Protein AF-A0A954MWH5-F1 (afdb_monomer)

pLDDT: mean 83.55, std 19.59, range [34.78, 97.69]

Nearest PDB structures (foldseek):
  6on4-assembly1_B  TM=4.497E-01  e=5.324E+00  Escherichia coli K-12

Foldseek 3Di:
DDDDDDDDDDDDDDDDDDDDDDDPPPPPPPPLDWDWFKKDWADLQDDDPLCVQFLLLQLCLLLVHDSVLQSQLQVQQDADPPDHDDPVSVVSSLVSSCVSSVVVVGDSVSNCVSCVQQPDDVVVNDGRDWFDWIWIFTDGPLDTPDIGTPGQIEDRSGFTFMDTPSHPPWGKDWDFDAHSPRRRGRGTPDIDTDD

Radius of gyration: 31.31 Å; Cα contacts (8 Å, |Δi|>4): 300; chains: 1; bounding box: 52×74×86 Å

Mean predicted aligned error: 11.16 Å

Structure (mmCIF, N/CA/C/O backbone):
data_AF-A0A954MWH5-F1
#
_entry.id   AF-A0A954MWH5-F1
#
loop_
_atom_site.group_PDB
_atom_site.id
_atom_site.type_symbol
_atom_site.label_atom_id
_atom_site.label_alt_id
_atom_site.label_comp_id
_atom_site.label_asym_id
_atom_site.label_entity_id
_atom_site.label_seq_id
_atom_site.pdbx_PDB_ins_code
_atom_site.Cartn_x
_atom_site.Cartn_y
_atom_site.Cartn_z
_atom_site.occupancy
_atom_site.B_iso_or_equiv
_atom_site.auth_seq_id
_atom_site.auth_comp_id
_atom_site.auth_asym_id
_atom_site.auth_atom_id
_atom_site.pdbx_PDB_model_num
ATOM 1 N N . MET A 1 1 ? 20.022 60.128 53.811 1.00 43.06 1 MET A N 1
ATOM 2 C CA . MET A 1 1 ? 18.580 60.447 53.891 1.00 43.06 1 MET A CA 1
ATOM 3 C C . MET A 1 1 ? 17.838 59.133 53.617 1.00 43.06 1 MET A C 1
ATOM 5 O O . MET A 1 1 ? 17.859 58.721 52.474 1.00 43.06 1 MET A O 1
ATOM 9 N N . ARG A 1 2 ? 17.389 58.285 54.566 1.00 36.50 2 ARG A N 1
ATOM 10 C CA . ARG A 1 2 ? 16.753 58.509 55.890 1.00 36.50 2 ARG A CA 1
ATOM 11 C C . ARG A 1 2 ? 15.559 59.471 55.703 1.00 36.50 2 ARG A C 1
ATOM 13 O O . ARG A 1 2 ? 15.824 60.568 55.237 1.00 36.50 2 ARG A O 1
ATOM 20 N N . VAL A 1 3 ? 14.285 59.177 55.999 1.00 37.88 3 VAL A N 1
ATOM 21 C CA . VAL A 1 3 ? 13.661 58.361 57.065 1.00 37.88 3 VAL A CA 1
ATOM 22 C C . VAL A 1 3 ? 12.157 58.120 56.724 1.00 37.88 3 VAL A C 1
ATOM 24 O O . VAL A 1 3 ? 11.562 58.997 56.110 1.00 37.88 3 VAL A O 1
ATOM 27 N N . ASN A 1 4 ? 11.609 56.964 57.144 1.00 35.09 4 ASN A N 1
ATOM 28 C CA . ASN A 1 4 ? 10.268 56.613 57.696 1.00 35.09 4 ASN A CA 1
ATOM 29 C C . ASN A 1 4 ? 8.951 57.176 57.127 1.00 35.09 4 ASN A C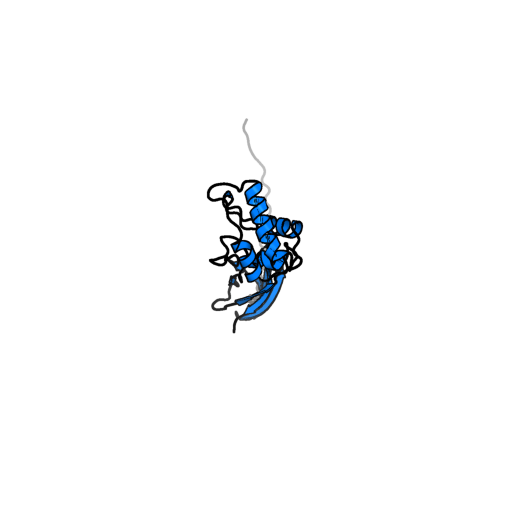 1
ATOM 31 O O . ASN A 1 4 ? 8.793 58.369 56.913 1.00 35.09 4 ASN A O 1
ATOM 35 N N . GLU A 1 5 ? 7.964 56.313 56.845 1.00 39.34 5 GLU A N 1
ATOM 36 C CA . GLU A 1 5 ? 6.942 55.753 57.774 1.00 39.34 5 GLU A CA 1
ATOM 37 C C . GLU A 1 5 ? 6.175 56.804 58.585 1.00 39.34 5 GLU A C 1
ATOM 39 O O . GLU A 1 5 ? 6.733 57.414 59.493 1.00 39.34 5 GLU A O 1
ATOM 44 N N . SER A 1 6 ? 4.864 56.923 58.344 1.00 40.28 6 SER A N 1
ATOM 45 C CA . SER A 1 6 ? 3.806 56.789 59.366 1.00 40.28 6 SER A CA 1
ATOM 46 C C . SER A 1 6 ? 2.434 57.128 58.776 1.00 40.28 6 SER A C 1
ATOM 48 O O . SER A 1 6 ? 2.236 58.201 58.223 1.00 40.28 6 SER A O 1
ATOM 50 N N . ALA A 1 7 ? 1.475 56.212 58.912 1.00 39.66 7 ALA A N 1
ATOM 51 C CA . ALA A 1 7 ? 0.210 56.477 59.604 1.00 39.66 7 ALA A CA 1
ATOM 52 C C . ALA A 1 7 ? -0.719 55.266 59.474 1.00 39.66 7 ALA A C 1
ATOM 54 O O . ALA A 1 7 ? -1.173 54.887 58.398 1.00 39.66 7 ALA A O 1
ATOM 55 N N . MET A 1 8 ? -0.985 54.679 60.635 1.00 35.81 8 MET A N 1
ATOM 56 C CA . MET A 1 8 ? -2.027 53.702 60.891 1.00 35.81 8 MET A CA 1
ATOM 57 C C . MET A 1 8 ? -3.400 54.222 60.457 1.00 35.81 8 MET A C 1
ATOM 59 O O . MET A 1 8 ? -3.731 55.372 60.735 1.00 35.81 8 MET A O 1
ATOM 63 N N . LEU A 1 9 ? -4.261 53.331 59.969 1.00 40.59 9 LEU A N 1
ATOM 64 C CA . LEU A 1 9 ? -5.699 53.461 60.190 1.00 40.59 9 LEU A CA 1
ATOM 65 C C . LEU A 1 9 ? -6.300 52.091 60.504 1.00 40.59 9 LEU A C 1
ATOM 67 O O . LEU A 1 9 ? -6.281 51.155 59.711 1.00 40.59 9 LEU A O 1
ATOM 71 N N . ARG A 1 10 ? -6.773 52.003 61.747 1.00 38.56 10 ARG A N 1
ATOM 72 C CA . ARG A 1 10 ? -7.537 50.911 62.340 1.00 38.56 10 ARG A CA 1
ATOM 73 C C . ARG A 1 10 ? -8.963 50.946 61.787 1.00 38.56 10 ARG A C 1
ATOM 75 O O . ARG A 1 10 ? -9.608 51.982 61.885 1.00 38.56 10 ARG A O 1
ATOM 82 N N . ALA A 1 11 ? -9.479 49.814 61.325 1.00 39.59 11 ALA A N 1
ATOM 83 C CA . ALA A 1 11 ? -10.914 49.522 61.280 1.00 39.59 11 ALA A CA 1
ATOM 84 C C . ALA A 1 11 ? -11.052 47.992 61.237 1.00 39.59 11 ALA A C 1
ATOM 86 O O . ALA A 1 11 ? -10.591 47.347 60.307 1.00 39.59 11 ALA A O 1
ATOM 87 N N . ALA A 1 12 ? -11.335 47.373 62.377 1.00 39.69 12 ALA A N 1
ATOM 88 C CA . ALA A 1 12 ? -12.684 47.044 62.837 1.00 39.69 12 ALA A CA 1
ATOM 89 C C . ALA A 1 12 ? -13.152 45.691 62.275 1.00 39.69 12 ALA A C 1
ATOM 91 O O . ALA A 1 12 ? -13.398 45.502 61.090 1.00 39.69 12 ALA A O 1
ATOM 92 N N . VAL A 1 13 ? -13.217 44.757 63.218 1.00 37.72 13 VAL A N 1
ATOM 93 C CA . VAL A 1 13 ? -13.714 43.387 63.149 1.00 37.72 13 VAL A CA 1
ATOM 94 C C . VAL A 1 13 ? -15.123 43.338 62.570 1.00 37.72 13 VAL A C 1
ATOM 96 O O . VAL A 1 13 ? -16.015 43.994 63.095 1.00 37.72 13 VAL A O 1
ATOM 99 N N . VAL A 1 14 ? -15.341 42.455 61.595 1.00 38.75 14 VAL A N 1
ATOM 100 C CA . VAL A 1 14 ? -16.637 41.803 61.383 1.00 38.75 14 VAL A CA 1
ATOM 101 C C . VAL A 1 14 ? -16.365 40.328 61.070 1.00 38.75 14 VAL A C 1
ATOM 103 O O . VAL A 1 14 ? -16.004 39.961 59.956 1.00 38.75 14 VAL A O 1
ATOM 106 N N . MET A 1 15 ? -16.495 39.481 62.095 1.00 38.16 15 MET A N 1
ATOM 107 C CA . MET A 1 15 ? -16.667 38.040 61.919 1.00 38.16 15 MET A CA 1
ATOM 108 C C . MET A 1 15 ? -18.056 37.803 61.326 1.00 38.16 15 MET A C 1
ATOM 110 O O . MET A 1 15 ? -19.054 38.032 62.004 1.00 38.16 15 MET A O 1
ATOM 114 N N . VAL A 1 16 ? -18.123 37.317 60.088 1.00 41.44 16 VAL A N 1
ATOM 115 C CA . VAL A 1 16 ? -19.327 36.668 59.558 1.00 41.44 16 VAL A CA 1
ATOM 116 C C . VAL A 1 16 ? -18.988 35.202 59.346 1.00 41.44 16 VAL A C 1
ATOM 118 O O . VAL A 1 16 ? -18.354 34.803 58.373 1.00 41.44 16 VAL A O 1
ATOM 121 N N . SER A 1 17 ? -19.388 34.402 60.323 1.00 43.84 17 SER A N 1
ATOM 122 C CA . SER A 1 17 ? -19.467 32.954 60.249 1.00 43.84 17 SER A CA 1
ATOM 123 C C . SER A 1 17 ? -20.652 32.568 59.362 1.00 43.84 17 SER A C 1
ATOM 125 O O . SER A 1 17 ? -21.790 32.523 59.823 1.00 43.84 17 SER A O 1
ATOM 127 N N . VAL A 1 18 ? -20.396 32.262 58.088 1.00 45.47 18 VAL A N 1
ATOM 128 C CA . VAL A 1 18 ? -21.376 31.549 57.257 1.00 45.47 18 VAL A CA 1
ATOM 129 C C . VAL A 1 18 ? -21.116 30.055 57.391 1.00 45.47 18 VAL A C 1
ATOM 131 O O . VAL A 1 18 ? -20.152 29.515 56.853 1.00 45.47 18 VAL A O 1
ATOM 134 N N . TRP A 1 19 ? -21.997 29.389 58.130 1.00 40.84 19 TRP A N 1
ATOM 135 C CA . TRP A 1 19 ? -22.146 27.942 58.090 1.00 40.84 19 TRP A CA 1
ATOM 136 C C . TRP A 1 19 ? -22.804 27.558 56.764 1.00 40.84 19 TRP A C 1
ATOM 138 O O . TRP A 1 19 ? -24.000 27.772 56.585 1.00 40.84 19 TRP A O 1
ATOM 148 N N . PHE A 1 20 ? -22.040 26.976 55.840 1.00 40.06 20 PHE A N 1
ATOM 149 C CA . PHE A 1 20 ? -22.605 26.226 54.718 1.00 40.06 20 PHE A CA 1
ATOM 150 C C . PHE A 1 20 ? -22.609 24.740 55.089 1.00 40.06 20 PHE A C 1
ATOM 152 O O . PHE A 1 20 ? -21.648 24.009 54.862 1.00 40.06 20 PHE A O 1
ATOM 159 N N . ALA A 1 21 ? -23.699 24.306 55.718 1.00 49.69 21 ALA A N 1
ATOM 160 C CA . ALA A 1 21 ? -24.084 22.903 55.740 1.00 49.69 21 ALA A CA 1
ATOM 161 C C . ALA A 1 21 ? -24.820 22.607 54.429 1.00 49.69 21 ALA A C 1
ATOM 163 O O . ALA A 1 21 ? -25.783 23.301 54.109 1.00 49.69 21 ALA A O 1
ATOM 164 N N . GLY A 1 22 ? -24.407 21.586 53.676 1.00 38.47 22 GLY A N 1
ATOM 165 C CA . GLY A 1 22 ? -25.239 21.129 52.564 1.00 38.47 22 GLY A CA 1
ATOM 166 C C . GLY A 1 22 ? -24.547 20.299 51.499 1.00 38.47 22 GLY A C 1
ATOM 167 O O . GLY A 1 22 ? -24.133 20.828 50.479 1.00 38.47 22 GLY A O 1
ATOM 168 N N . SER A 1 23 ? -24.584 18.984 51.712 1.00 47.97 23 SER A N 1
ATOM 169 C CA . SER A 1 23 ? -24.626 17.935 50.688 1.00 47.97 23 SER A CA 1
ATOM 170 C C . SER A 1 23 ? -23.369 17.678 49.847 1.00 47.97 23 SER A C 1
ATOM 172 O O . SER A 1 23 ? -23.181 18.206 48.753 1.00 47.97 23 SER A O 1
ATOM 174 N N . LEU A 1 24 ? -22.577 16.702 50.305 1.00 48.75 24 LEU A N 1
ATOM 175 C CA . LEU A 1 24 ? -21.830 15.819 49.410 1.00 48.75 24 LEU A CA 1
ATOM 176 C C . LEU A 1 24 ? -22.836 14.960 48.630 1.00 48.75 24 LEU A C 1
ATOM 178 O O . LEU A 1 24 ? -23.107 13.815 48.986 1.00 48.75 24 LEU A O 1
ATOM 182 N N . ALA A 1 25 ? -23.390 15.506 47.551 1.00 46.69 25 ALA A N 1
ATOM 183 C CA . ALA A 1 25 ? -23.943 14.679 46.492 1.00 46.69 25 ALA A CA 1
ATOM 184 C C . ALA A 1 25 ? -22.762 14.107 45.698 1.00 46.69 25 ALA A C 1
ATOM 186 O O . ALA A 1 25 ? -22.359 14.638 44.665 1.00 46.69 25 ALA A O 1
ATOM 187 N N . SER A 1 26 ? -22.175 13.027 46.217 1.00 45.28 26 SER A N 1
ATOM 188 C CA . SER A 1 26 ? -21.390 12.120 45.388 1.00 45.28 26 SER A CA 1
ATOM 189 C C . SER A 1 26 ? -22.374 11.412 44.459 1.00 45.28 26 SER A C 1
ATOM 191 O O . SER A 1 26 ? -22.868 10.327 44.761 1.00 45.28 26 SER A O 1
ATOM 193 N N . CYS A 1 27 ? -22.709 12.054 43.338 1.00 34.78 27 CYS A N 1
ATOM 194 C CA . CYS A 1 27 ? -23.185 11.325 42.174 1.00 34.78 27 CYS A CA 1
ATOM 195 C C . CYS A 1 27 ? -21.991 10.528 41.655 1.00 34.78 27 CYS A C 1
ATOM 197 O O . CYS A 1 27 ? -21.243 10.971 40.786 1.00 34.78 27 CYS A O 1
ATOM 199 N N . ALA A 1 28 ? -21.806 9.338 42.220 1.00 43.12 28 ALA A N 1
ATOM 200 C CA . ALA A 1 28 ? -21.184 8.253 41.495 1.00 43.12 28 ALA A CA 1
ATOM 201 C C . ALA A 1 28 ? -22.117 7.921 40.325 1.00 43.12 28 ALA A C 1
ATOM 203 O O . ALA A 1 28 ? -22.951 7.024 40.403 1.00 43.12 28 ALA A O 1
ATOM 204 N N . SER A 1 29 ? -22.005 8.694 39.247 1.00 37.47 29 SER A N 1
ATOM 205 C CA . SER A 1 29 ? -22.499 8.273 37.950 1.00 37.47 29 SER A CA 1
ATOM 206 C C . SER A 1 29 ? -21.607 7.117 37.518 1.00 37.47 29 SER A C 1
ATOM 208 O O . SER A 1 29 ? -20.563 7.316 36.902 1.00 37.47 29 SER A O 1
ATOM 210 N N . SER A 1 30 ? -22.005 5.889 37.846 1.00 48.66 30 SER A N 1
ATOM 211 C CA . SER A 1 30 ? -21.662 4.748 37.005 1.00 48.66 30 SER A CA 1
ATOM 212 C C . SER A 1 30 ? -22.491 4.867 35.726 1.00 48.66 30 SER A C 1
ATOM 214 O O . SER A 1 30 ? -23.417 4.095 35.485 1.00 48.66 30 SER A O 1
ATOM 216 N N . GLU A 1 31 ? -22.210 5.886 34.919 1.00 49.16 31 GLU A N 1
ATOM 217 C CA . GLU A 1 31 ? -22.603 5.826 33.525 1.00 49.16 31 GLU A CA 1
ATOM 218 C C . GLU A 1 31 ? -21.639 4.828 32.898 1.00 49.16 31 GLU A C 1
ATOM 220 O O . GLU A 1 31 ? -20.460 5.122 32.689 1.00 49.16 31 GLU A O 1
ATOM 225 N N . GLY A 1 32 ? -22.144 3.627 32.613 1.00 56.91 32 GLY A N 1
ATOM 226 C CA . GLY A 1 32 ? -21.619 2.776 31.547 1.00 56.91 32 GLY A CA 1
ATOM 227 C C . GLY A 1 32 ? -21.791 3.502 30.213 1.00 56.91 32 GLY A C 1
ATOM 228 O O . GLY A 1 32 ? -22.551 3.082 29.355 1.00 56.91 32 GLY A O 1
ATOM 229 N N . GLY A 1 33 ? -21.177 4.677 30.099 1.00 71.19 33 GLY A N 1
ATOM 230 C CA . GLY A 1 33 ? -21.312 5.580 28.982 1.00 71.19 33 GLY A CA 1
ATOM 231 C C . GLY A 1 33 ? -20.394 5.127 27.868 1.00 71.19 33 GLY A C 1
ATOM 232 O O . GLY A 1 33 ? -19.217 4.831 28.087 1.00 71.19 33 GLY A O 1
ATOM 233 N N . GLU A 1 34 ? -20.937 5.097 26.659 1.00 85.88 34 GLU A N 1
ATOM 234 C CA . GLU A 1 34 ? -20.167 4.891 25.445 1.00 85.88 34 GLU A CA 1
ATOM 235 C C . GLU A 1 34 ? -19.018 5.907 25.351 1.00 85.88 34 GLU A C 1
ATOM 237 O O . GLU A 1 34 ? -19.224 7.114 25.201 1.00 85.88 34 GLU A O 1
ATOM 242 N N . MET A 1 35 ? -17.781 5.418 25.396 1.00 90.81 35 MET A N 1
ATOM 243 C CA . MET A 1 35 ? -16.590 6.242 25.240 1.00 90.81 35 MET A CA 1
ATOM 244 C C . MET A 1 35 ? -16.058 6.139 23.813 1.00 90.81 35 MET A C 1
ATOM 246 O O . MET A 1 35 ? -15.795 5.049 23.305 1.00 90.81 35 MET A O 1
ATOM 250 N N . LYS A 1 36 ? -15.816 7.287 23.171 1.00 94.56 36 LYS A N 1
ATOM 251 C CA . LYS A 1 36 ? -15.073 7.343 21.905 1.00 94.56 36 LYS A CA 1
ATOM 252 C C . LYS A 1 36 ? -13.575 7.313 22.186 1.00 94.56 36 LYS A C 1
ATOM 254 O O . LYS A 1 36 ? -13.020 8.277 22.709 1.00 94.56 36 LYS A O 1
ATOM 259 N N . VAL A 1 37 ? -12.917 6.224 21.804 1.00 95.06 37 VAL A N 1
ATOM 260 C CA . VAL A 1 37 ? -11.479 6.019 22.005 1.00 95.06 37 VAL A CA 1
ATOM 261 C C . VAL A 1 37 ? -10.762 6.008 20.651 1.00 95.06 37 VAL A C 1
ATOM 263 O O . VAL A 1 37 ? -11.140 5.227 19.778 1.00 95.06 37 VAL A O 1
ATOM 266 N N . PRO A 1 38 ? -9.724 6.836 20.432 1.00 96.06 38 PRO A N 1
ATOM 267 C CA . PRO A 1 38 ? -8.956 6.820 19.187 1.00 96.06 38 PRO A CA 1
ATOM 268 C C . PRO A 1 38 ? -8.278 5.468 18.923 1.00 96.06 38 PRO A C 1
ATOM 270 O O . PRO A 1 38 ? -7.712 4.858 19.832 1.00 96.06 38 PRO A O 1
ATOM 273 N N . LEU A 1 39 ? -8.279 5.039 17.660 1.00 95.81 39 LEU A N 1
ATOM 274 C CA . LEU A 1 39 ? -7.503 3.888 17.201 1.00 95.81 39 LEU A CA 1
ATOM 275 C C . LEU A 1 39 ? -6.031 4.274 17.026 1.00 95.81 39 LEU A C 1
ATOM 277 O O . LEU A 1 39 ? -5.723 5.347 16.505 1.00 95.81 39 LEU A O 1
ATOM 281 N N . SER A 1 40 ? -5.124 3.372 17.392 1.00 95.56 40 SER A N 1
ATOM 282 C CA . SER A 1 40 ? -3.693 3.492 17.099 1.00 95.56 40 SER A CA 1
ATOM 283 C C . SER A 1 40 ? -3.285 2.462 16.050 1.00 95.56 40 SER A C 1
ATOM 285 O O . SER A 1 40 ? -3.522 1.271 16.231 1.00 95.56 40 SER A O 1
ATOM 287 N N . PHE A 1 41 ? -2.662 2.922 14.963 1.00 95.38 41 PHE A N 1
ATOM 288 C CA . PHE A 1 41 ? -2.176 2.082 13.865 1.00 95.38 41 PHE A CA 1
ATOM 289 C C . PHE A 1 41 ? -0.648 2.003 13.899 1.00 95.38 41 PHE A C 1
ATOM 291 O O . PHE A 1 41 ? 0.025 3.023 14.038 1.00 95.38 41 PHE A O 1
ATOM 298 N N . SER A 1 42 ? -0.095 0.802 13.744 1.00 94.69 42 SER A N 1
ATOM 299 C CA . SER A 1 42 ? 1.354 0.559 13.712 1.00 94.69 42 SER A CA 1
ATOM 300 C C . SER A 1 42 ? 1.714 -0.515 12.681 1.00 94.69 42 SER A C 1
ATOM 302 O O . SER A 1 42 ? 0.899 -1.389 12.391 1.00 94.69 42 SER A O 1
ATOM 304 N N . GLY A 1 43 ? 2.924 -0.456 12.117 1.00 94.00 43 GLY A N 1
ATOM 305 C CA . GLY A 1 43 ? 3.348 -1.374 11.049 1.00 94.00 43 GLY A CA 1
ATOM 306 C C . GLY A 1 43 ? 2.597 -1.140 9.734 1.00 94.00 43 GLY A C 1
ATOM 307 O O . GLY A 1 43 ? 2.245 0.000 9.422 1.00 94.00 43 GLY A O 1
ATOM 308 N N . GLY A 1 44 ? 2.377 -2.206 8.960 1.00 93.88 44 GLY A N 1
ATOM 309 C CA . GLY A 1 44 ? 1.600 -2.180 7.714 1.00 93.88 44 GLY A CA 1
ATOM 310 C C . GLY A 1 44 ? 2.405 -1.777 6.472 1.00 93.88 44 GLY A C 1
ATOM 311 O O . GLY A 1 44 ? 1.848 -1.439 5.426 1.00 93.88 44 GLY A O 1
ATOM 312 N N . HIS A 1 45 ? 3.732 -1.797 6.593 1.00 93.31 45 HIS A N 1
ATOM 313 C CA . HIS A 1 45 ? 4.676 -1.458 5.523 1.00 93.31 45 HIS A CA 1
ATOM 314 C C . HIS A 1 45 ? 5.624 -2.628 5.232 1.00 93.31 45 HIS A C 1
ATOM 316 O O . HIS A 1 45 ? 6.736 -2.446 4.733 1.00 93.31 45 HIS A O 1
ATOM 322 N N . GLU A 1 46 ? 5.203 -3.841 5.585 1.00 91.44 46 GLU A N 1
ATOM 323 C CA . GLU A 1 46 ? 5.983 -5.049 5.386 1.00 91.44 46 GLU A CA 1
ATOM 324 C C . GLU A 1 46 ? 5.976 -5.435 3.903 1.00 91.44 46 GLU A C 1
ATOM 326 O O . GLU A 1 46 ? 4.934 -5.591 3.266 1.00 91.44 46 GLU A O 1
ATOM 331 N N . ILE A 1 47 ? 7.174 -5.590 3.347 1.00 88.25 47 ILE A N 1
ATOM 332 C CA . ILE A 1 47 ? 7.396 -5.885 1.932 1.00 88.25 47 ILE A CA 1
ATOM 333 C C . ILE A 1 47 ? 7.613 -7.390 1.753 1.00 88.25 47 ILE A C 1
ATOM 335 O O . ILE A 1 47 ? 8.241 -8.046 2.589 1.00 88.25 47 ILE A O 1
ATOM 339 N N . GLY A 1 48 ? 7.143 -7.953 0.638 1.00 83.44 48 GLY A N 1
ATOM 340 C CA . GLY A 1 48 ? 7.388 -9.352 0.316 1.00 83.44 48 GLY A CA 1
ATOM 341 C C . GLY A 1 48 ? 8.882 -9.660 0.170 1.00 83.44 48 GLY A C 1
ATOM 342 O O . GLY A 1 48 ? 9.651 -8.880 -0.390 1.00 83.44 48 GLY A O 1
ATOM 343 N N . LYS A 1 49 ? 9.309 -10.856 0.599 1.00 85.19 49 LYS A N 1
ATOM 344 C CA . LYS A 1 49 ? 10.719 -11.303 0.513 1.00 85.19 49 LYS A CA 1
ATOM 345 C C . LYS A 1 49 ? 11.312 -11.212 -0.903 1.00 85.19 49 LYS A C 1
ATOM 347 O O . LYS A 1 49 ? 12.520 -11.082 -1.055 1.00 85.19 49 LYS A O 1
ATOM 352 N N . LYS A 1 50 ? 10.461 -11.300 -1.932 1.00 83.56 50 LYS A N 1
ATOM 353 C CA . LYS A 1 50 ? 10.827 -11.272 -3.359 1.00 83.56 50 LYS A CA 1
ATOM 354 C C . LYS A 1 50 ? 10.648 -9.899 -4.015 1.00 83.56 50 LYS A C 1
ATOM 356 O O . LYS A 1 50 ? 10.836 -9.782 -5.219 1.00 83.56 50 LYS A O 1
ATOM 361 N N . ASP A 1 51 ? 10.284 -8.877 -3.249 1.00 83.38 51 ASP A N 1
ATOM 362 C CA . ASP A 1 51 ? 9.953 -7.556 -3.789 1.00 83.38 51 ASP A CA 1
ATOM 363 C C . ASP A 1 51 ? 11.144 -6.575 -3.693 1.00 83.38 51 ASP A C 1
ATOM 365 O O . ASP A 1 51 ? 11.033 -5.411 -4.074 1.00 83.38 51 ASP A O 1
ATOM 369 N N . PHE A 1 52 ? 12.306 -7.050 -3.213 1.00 80.31 52 PHE A N 1
ATOM 370 C CA . PHE A 1 52 ? 13.601 -6.349 -3.224 1.00 80.31 52 PHE A CA 1
ATOM 371 C C . PHE A 1 52 ? 13.533 -4.894 -2.717 1.00 80.31 52 PHE A C 1
ATOM 373 O O . PHE A 1 52 ? 14.114 -3.984 -3.309 1.00 80.31 52 PHE A O 1
ATOM 380 N N . GLY A 1 53 ? 12.796 -4.672 -1.622 1.00 80.25 53 GLY A N 1
ATOM 381 C CA . GLY A 1 53 ? 12.656 -3.357 -0.986 1.00 80.25 53 GLY A CA 1
ATOM 382 C C . GLY A 1 53 ? 11.647 -2.417 -1.655 1.00 80.25 53 GLY A C 1
ATOM 383 O O . GLY A 1 53 ? 11.646 -1.225 -1.358 1.00 80.25 53 GLY A O 1
ATOM 384 N N . ARG A 1 54 ? 10.795 -2.917 -2.558 1.00 85.06 54 ARG A N 1
ATOM 385 C CA . ARG A 1 54 ? 9.742 -2.134 -3.223 1.00 85.06 54 ARG A CA 1
ATOM 386 C C . ARG A 1 54 ? 8.354 -2.574 -2.761 1.00 85.06 54 ARG A C 1
ATOM 388 O O . ARG A 1 54 ? 8.120 -3.773 -2.640 1.00 85.06 54 ARG A O 1
ATOM 395 N N . PRO A 1 55 ? 7.389 -1.657 -2.601 1.00 93.06 55 PRO A N 1
ATOM 396 C CA . PRO A 1 55 ? 6.012 -2.024 -2.296 1.00 93.06 55 PRO A CA 1
ATOM 397 C C . PRO A 1 55 ? 5.295 -2.488 -3.571 1.00 93.06 55 PRO A C 1
ATOM 399 O O . PRO A 1 55 ? 4.484 -1.766 -4.151 1.00 93.06 55 PRO A O 1
ATOM 402 N N . VAL A 1 56 ? 5.613 -3.697 -4.042 1.00 94.12 56 VAL A N 1
ATOM 403 C CA . VAL A 1 56 ? 5.087 -4.239 -5.309 1.00 94.12 56 VAL A CA 1
ATOM 404 C C . VAL A 1 56 ? 3.562 -4.240 -5.341 1.00 94.12 56 VAL A C 1
ATOM 406 O O . VAL A 1 56 ? 2.991 -3.921 -6.375 1.00 94.12 56 VAL A O 1
ATOM 409 N N . VAL A 1 57 ? 2.900 -4.529 -4.218 1.00 95.25 57 VAL A N 1
ATOM 410 C CA . VAL A 1 57 ? 1.431 -4.519 -4.135 1.00 95.25 57 VAL A CA 1
ATOM 411 C C . VAL A 1 57 ? 0.862 -3.132 -4.458 1.00 95.25 57 VAL A C 1
ATOM 413 O O . VAL A 1 57 ? -0.063 -3.023 -5.259 1.00 95.25 57 VAL A O 1
ATOM 416 N N . LEU A 1 58 ? 1.465 -2.065 -3.920 1.00 96.56 58 LEU A N 1
ATOM 417 C CA . LEU A 1 58 ? 1.047 -0.688 -4.200 1.00 96.56 58 LEU A CA 1
ATOM 418 C C . LEU A 1 58 ? 1.324 -0.304 -5.650 1.00 96.56 58 LEU A C 1
ATOM 420 O O . LEU A 1 58 ? 0.460 0.264 -6.314 1.00 96.56 58 LEU A O 1
ATOM 424 N N . ILE A 1 59 ? 2.516 -0.625 -6.151 1.00 95.88 59 ILE A N 1
ATOM 425 C CA . ILE A 1 59 ? 2.904 -0.283 -7.519 1.00 95.88 59 ILE A CA 1
ATOM 426 C C . ILE A 1 59 ? 2.003 -1.005 -8.524 1.00 95.88 59 ILE A C 1
ATOM 428 O O . ILE A 1 59 ? 1.472 -0.371 -9.431 1.00 95.88 59 ILE A O 1
ATOM 432 N N . ALA A 1 60 ? 1.792 -2.308 -8.348 1.00 96.19 60 ALA A N 1
ATOM 433 C CA . ALA A 1 60 ? 0.952 -3.111 -9.226 1.00 96.19 60 ALA A CA 1
ATOM 434 C C . ALA A 1 60 ? -0.491 -2.589 -9.246 1.00 96.19 60 ALA A C 1
ATOM 436 O O . ALA A 1 60 ? -1.041 -2.364 -10.322 1.00 96.19 60 ALA A O 1
ATOM 437 N N . ALA A 1 61 ? -1.058 -2.277 -8.077 1.00 97.06 61 ALA A N 1
ATOM 438 C CA . ALA A 1 61 ? -2.376 -1.662 -7.982 1.00 97.06 61 ALA A CA 1
ATOM 439 C C . ALA A 1 61 ? -2.457 -0.300 -8.683 1.00 97.06 61 ALA A C 1
ATOM 441 O O . ALA A 1 61 ? -3.393 -0.040 -9.437 1.00 97.06 61 ALA A O 1
ATOM 442 N N . ALA A 1 62 ? -1.446 0.552 -8.500 1.00 97.12 62 ALA A N 1
ATOM 443 C CA . ALA A 1 62 ? -1.385 1.861 -9.143 1.00 97.12 62 ALA A CA 1
ATOM 444 C C . ALA A 1 62 ? -1.249 1.779 -10.677 1.00 97.12 62 ALA A C 1
ATOM 446 O O . ALA A 1 62 ? -1.582 2.738 -11.383 1.00 97.12 62 ALA A O 1
ATOM 447 N N . LEU A 1 63 ? -0.749 0.650 -11.182 1.00 97.06 63 LEU A N 1
ATOM 448 C CA . LEU A 1 63 ? -0.642 0.315 -12.600 1.00 97.06 63 LEU A CA 1
ATOM 449 C C . LEU A 1 63 ? -1.824 -0.517 -13.116 1.00 97.06 63 LEU A C 1
ATOM 451 O O . LEU A 1 63 ? -1.847 -0.828 -14.301 1.00 97.06 63 LEU A O 1
ATOM 455 N N . GLU A 1 64 ? -2.788 -0.861 -12.257 1.00 96.44 64 GLU A N 1
ATOM 456 C CA . GLU A 1 64 ? -3.944 -1.707 -12.586 1.00 96.44 64 GLU A CA 1
ATOM 457 C C . GLU A 1 64 ? -3.545 -3.104 -13.102 1.00 96.44 64 GLU A C 1
ATOM 459 O O . GLU A 1 64 ? -4.216 -3.702 -13.944 1.00 96.44 64 GLU A O 1
ATOM 464 N N . VAL A 1 65 ? -2.447 -3.651 -12.571 1.00 96.69 65 VAL A N 1
ATOM 465 C CA . VAL A 1 65 ? -1.962 -5.006 -12.870 1.00 96.69 65 VAL A CA 1
ATOM 466 C C . VAL A 1 65 ? -1.909 -5.862 -11.611 1.00 96.69 65 VAL A C 1
ATOM 468 O O . VAL A 1 65 ? -1.840 -5.361 -10.489 1.00 96.69 65 VAL A O 1
ATOM 471 N N . LYS A 1 66 ? -1.905 -7.186 -11.786 1.00 95.75 66 LYS A N 1
ATOM 472 C CA . LYS A 1 66 ? -1.678 -8.106 -10.666 1.00 95.75 66 LYS A CA 1
ATOM 473 C C . LYS A 1 66 ? -0.227 -7.994 -10.166 1.00 95.75 66 LYS A C 1
ATOM 475 O O . LYS A 1 66 ? 0.676 -7.832 -10.993 1.00 95.75 66 LYS A O 1
ATOM 480 N N . PRO A 1 67 ? 0.036 -8.141 -8.854 1.00 94.62 67 PRO A N 1
ATOM 481 C CA . PRO A 1 67 ? 1.397 -8.152 -8.313 1.00 94.62 67 PRO A CA 1
ATOM 482 C C . PRO A 1 67 ? 2.322 -9.162 -9.003 1.00 94.62 67 PRO A C 1
ATOM 484 O O . PRO A 1 67 ? 3.498 -8.883 -9.214 1.00 94.62 67 PRO A O 1
ATOM 487 N N . GLU A 1 68 ? 1.798 -10.319 -9.404 1.00 94.12 68 GLU A N 1
ATOM 488 C CA . GLU A 1 68 ? 2.544 -11.388 -10.074 1.00 94.12 68 GLU A CA 1
ATOM 489 C C . GLU A 1 68 ? 3.044 -10.947 -11.454 1.00 94.12 68 GLU A C 1
ATOM 491 O O . GLU A 1 68 ? 4.210 -11.163 -11.769 1.00 94.12 68 GLU A O 1
ATOM 496 N N . VAL A 1 69 ? 2.204 -10.245 -12.222 1.00 95.25 69 VAL A N 1
ATOM 497 C CA . VAL A 1 69 ? 2.565 -9.675 -13.533 1.00 95.25 69 VAL A CA 1
ATOM 498 C C . VAL A 1 69 ? 3.677 -8.643 -13.375 1.00 95.25 69 VAL A C 1
ATOM 500 O O . VAL A 1 69 ? 4.635 -8.611 -14.144 1.00 95.25 69 VAL A O 1
ATOM 503 N N . PHE A 1 70 ? 3.585 -7.802 -12.344 1.00 93.56 70 PHE A N 1
ATOM 504 C CA . PHE A 1 70 ? 4.628 -6.819 -12.077 1.00 93.56 70 PHE A CA 1
ATOM 505 C C . PHE A 1 70 ? 5.954 -7.483 -11.671 1.00 93.56 70 PHE A C 1
ATOM 507 O O . PHE A 1 70 ? 7.016 -7.069 -12.133 1.00 93.56 70 PHE A O 1
ATOM 514 N N . ARG A 1 71 ? 5.916 -8.547 -10.858 1.00 92.94 71 ARG A N 1
ATOM 515 C CA . ARG A 1 71 ? 7.116 -9.332 -10.512 1.00 92.94 71 ARG A CA 1
ATOM 516 C C . ARG A 1 71 ? 7.734 -9.999 -11.736 1.00 92.94 71 ARG A C 1
ATOM 518 O O . ARG A 1 71 ? 8.954 -9.983 -11.874 1.00 92.94 71 ARG A O 1
ATOM 525 N N . GLU A 1 72 ? 6.909 -10.546 -12.624 1.00 93.38 72 GLU A N 1
ATOM 526 C CA . GLU A 1 72 ? 7.355 -11.114 -13.895 1.00 93.38 72 GLU A CA 1
ATOM 527 C C . GLU A 1 72 ? 8.058 -10.056 -14.751 1.00 93.38 72 GLU A C 1
ATOM 529 O O . GLU A 1 72 ? 9.191 -10.276 -15.179 1.00 93.38 72 GLU A O 1
ATOM 534 N N . ALA A 1 73 ? 7.462 -8.870 -14.909 1.00 92.44 73 ALA A N 1
ATOM 535 C CA . ALA A 1 73 ? 8.085 -7.764 -15.634 1.00 92.44 73 ALA A CA 1
ATOM 536 C C . ALA A 1 73 ? 9.466 -7.408 -15.056 1.00 92.44 73 ALA A C 1
ATOM 538 O O . ALA A 1 73 ? 10.435 -7.227 -15.796 1.00 92.44 73 ALA A O 1
ATOM 539 N N . PHE A 1 74 ? 9.580 -7.356 -13.725 1.00 90.31 74 PHE A N 1
ATOM 540 C CA . PHE A 1 74 ? 10.838 -7.057 -13.039 1.00 90.31 74 PHE A CA 1
ATOM 541 C C . PHE A 1 74 ? 11.877 -8.177 -13.126 1.00 90.31 74 PHE A C 1
ATOM 543 O O . PHE A 1 74 ? 13.066 -7.889 -13.016 1.00 90.31 74 PHE A O 1
ATOM 550 N N . SER A 1 75 ? 11.477 -9.427 -13.366 1.00 90.38 75 SER A N 1
ATOM 551 C CA . SER A 1 75 ? 12.424 -10.536 -13.546 1.00 90.38 75 SER A CA 1
ATOM 552 C C . SER A 1 75 ? 13.310 -10.371 -14.789 1.00 90.38 75 SER A C 1
ATOM 554 O O . SER A 1 75 ? 14.426 -10.884 -14.817 1.00 90.38 75 SER A O 1
ATOM 556 N N . GLY A 1 76 ? 12.847 -9.607 -15.788 1.00 88.06 76 GLY A N 1
ATOM 557 C CA . GLY A 1 76 ? 13.610 -9.266 -16.992 1.00 88.06 76 GLY A CA 1
ATOM 558 C C . GLY A 1 76 ? 14.535 -8.053 -16.846 1.00 88.06 76 GLY A C 1
ATOM 559 O O . GLY A 1 76 ? 15.240 -7.710 -17.794 1.00 88.06 76 GLY A O 1
ATOM 560 N N . VAL A 1 77 ? 14.525 -7.375 -15.694 1.00 90.38 77 VAL A N 1
ATOM 561 C CA . VAL A 1 77 ? 15.371 -6.207 -15.418 1.00 90.38 77 VAL A CA 1
ATOM 562 C C . VAL A 1 77 ? 16.701 -6.659 -14.826 1.00 90.38 77 VAL A C 1
ATOM 564 O O . VAL A 1 77 ? 16.735 -7.439 -13.880 1.00 90.38 77 VAL A O 1
ATOM 567 N N . THR A 1 78 ? 17.798 -6.084 -15.316 1.00 89.62 78 THR A N 1
ATOM 568 C CA . THR A 1 78 ? 19.144 -6.300 -14.774 1.00 89.62 78 THR A CA 1
ATOM 569 C C . THR A 1 78 ? 19.581 -5.066 -13.980 1.00 89.62 78 THR A C 1
ATOM 571 O O . THR A 1 78 ? 19.894 -4.031 -14.581 1.00 89.62 78 THR A O 1
ATOM 574 N N . PRO A 1 79 ? 19.602 -5.115 -12.634 1.00 84.44 79 PRO A N 1
ATOM 575 C CA . PRO A 1 79 ? 20.026 -3.984 -11.818 1.00 84.44 79 PRO A CA 1
ATOM 576 C C . PRO A 1 79 ? 21.518 -3.691 -11.986 1.00 84.44 79 PRO A C 1
ATOM 578 O O . PRO A 1 79 ? 22.347 -4.602 -11.982 1.00 84.44 79 PRO A O 1
ATOM 581 N N . ALA A 1 80 ? 21.871 -2.409 -12.037 1.00 84.94 80 ALA A N 1
ATOM 582 C CA . ALA A 1 80 ? 23.258 -1.991 -11.909 1.00 84.94 80 ALA A CA 1
ATOM 583 C C . ALA A 1 80 ? 23.707 -2.203 -10.451 1.00 84.94 80 ALA A C 1
ATOM 585 O O . ALA A 1 80 ? 23.143 -1.626 -9.522 1.00 84.94 80 ALA A O 1
ATOM 586 N N . ARG A 1 81 ? 24.676 -3.097 -10.230 1.00 81.81 81 ARG A N 1
ATOM 587 C CA . ARG A 1 81 ? 25.183 -3.420 -8.887 1.00 81.81 81 ARG A CA 1
ATOM 588 C C . ARG A 1 81 ? 26.234 -2.394 -8.467 1.00 81.81 81 ARG A C 1
ATOM 590 O O . ARG A 1 81 ? 27.176 -2.154 -9.213 1.00 81.81 81 ARG A O 1
ATOM 597 N N . GLY A 1 82 ? 26.074 -1.800 -7.282 1.00 79.81 82 GLY A N 1
ATOM 598 C CA . GLY A 1 82 ? 27.056 -0.876 -6.690 1.00 79.81 82 GLY A CA 1
ATOM 599 C C . GLY A 1 82 ? 27.190 0.488 -7.382 1.00 79.81 82 GLY A C 1
ATOM 600 O O . GLY A 1 82 ? 28.020 1.292 -6.975 1.00 79.81 82 GLY A O 1
ATOM 601 N N . ARG A 1 83 ? 26.383 0.764 -8.412 1.00 86.25 83 ARG A N 1
ATOM 602 C CA . ARG A 1 83 ? 26.321 2.050 -9.117 1.00 86.25 83 ARG A CA 1
ATOM 603 C C . ARG A 1 83 ? 24.924 2.294 -9.679 1.00 86.25 83 ARG A C 1
ATOM 605 O O . ARG A 1 83 ? 24.121 1.369 -9.782 1.00 86.25 83 ARG A O 1
ATOM 612 N N . GLY A 1 84 ? 24.653 3.522 -10.113 1.00 84.19 84 GLY A N 1
ATOM 613 C CA . GLY A 1 84 ? 23.478 3.812 -10.936 1.00 84.19 84 GLY A CA 1
ATOM 614 C C . GLY A 1 84 ? 23.565 3.155 -12.327 1.00 84.19 84 GLY A C 1
ATOM 615 O O . GLY A 1 84 ? 24.674 2.917 -12.825 1.00 84.19 84 GLY A O 1
ATOM 616 N N . PRO A 1 85 ? 22.423 2.853 -12.974 1.00 88.62 85 PRO A N 1
ATOM 617 C CA . PRO A 1 85 ? 22.411 2.346 -14.343 1.00 88.62 85 PRO A CA 1
ATOM 618 C C . PRO A 1 85 ? 22.907 3.412 -15.326 1.00 88.62 85 PRO A C 1
ATOM 620 O O . PRO A 1 85 ? 22.599 4.595 -15.189 1.00 88.62 85 PRO A O 1
ATOM 623 N N . SER A 1 86 ? 23.648 2.981 -16.345 1.00 93.31 86 SER A N 1
ATOM 624 C CA . SER A 1 86 ? 23.932 3.802 -17.523 1.00 93.31 86 SER A C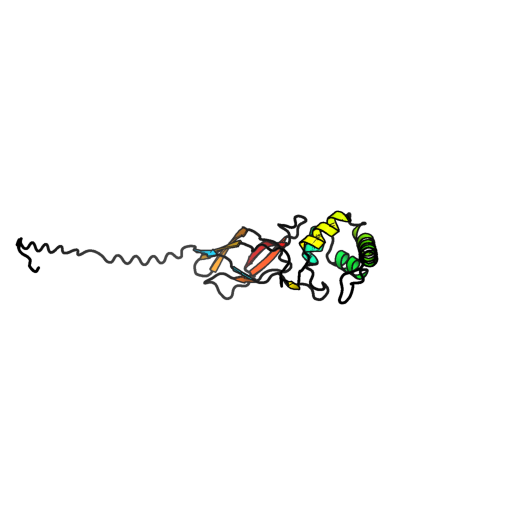A 1
ATOM 625 C C . SER A 1 86 ? 22.642 4.063 -18.306 1.00 93.31 86 SER A C 1
ATOM 627 O O . SER A 1 86 ? 21.632 3.374 -18.128 1.00 93.31 86 SER A O 1
ATOM 629 N N . ARG A 1 87 ? 22.673 5.043 -19.215 1.00 92.69 87 ARG A N 1
ATOM 630 C CA . ARG A 1 87 ? 21.520 5.361 -20.069 1.00 92.69 87 ARG A CA 1
ATOM 631 C C . ARG A 1 87 ? 21.041 4.143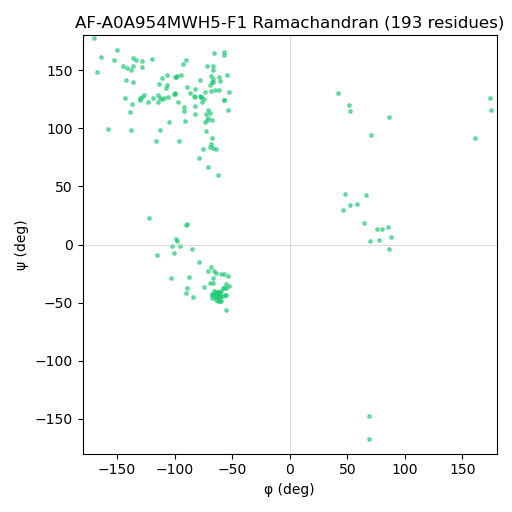 -20.866 1.00 92.69 87 ARG A C 1
ATOM 633 O O . ARG A 1 87 ? 19.841 3.891 -20.921 1.00 92.69 87 ARG A O 1
ATOM 640 N N . GLU A 1 88 ? 21.966 3.378 -21.437 1.00 93.69 88 GLU A N 1
ATOM 641 C CA . GLU A 1 88 ? 21.645 2.185 -22.226 1.00 93.69 88 GLU A CA 1
ATOM 642 C C . GLU A 1 88 ? 21.056 1.059 -21.369 1.00 93.69 88 GLU A C 1
ATOM 644 O O . GLU A 1 88 ? 20.077 0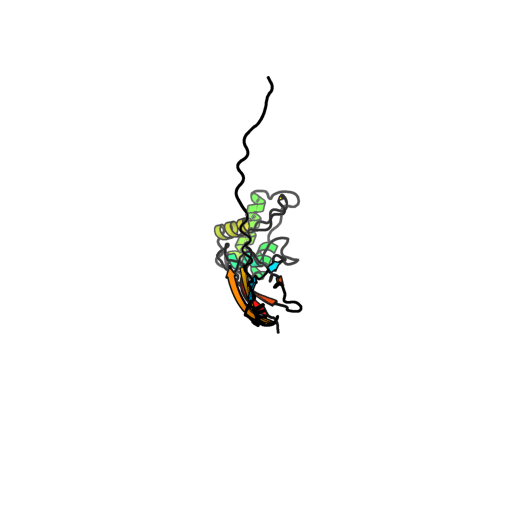.431 -21.764 1.00 93.69 88 GLU A O 1
ATOM 649 N N . GLU A 1 89 ? 21.605 0.812 -20.175 1.00 93.88 89 GLU A N 1
ATOM 650 C CA . GLU A 1 89 ? 21.054 -0.182 -19.241 1.00 93.88 89 GLU A CA 1
ATOM 651 C C . GLU A 1 89 ? 19.645 0.200 -18.790 1.00 93.88 89 GLU A C 1
ATOM 653 O O . GLU A 1 89 ? 18.753 -0.647 -18.761 1.00 93.88 89 GLU A O 1
ATOM 658 N N . ALA A 1 90 ? 19.419 1.481 -18.482 1.00 91.38 90 ALA A N 1
ATOM 659 C CA . ALA A 1 90 ? 18.100 1.982 -18.124 1.00 91.38 90 ALA A CA 1
ATOM 660 C C . ALA A 1 90 ? 17.097 1.793 -19.273 1.00 91.38 90 ALA A C 1
ATOM 662 O O . ALA A 1 90 ? 15.986 1.327 -19.032 1.00 91.38 90 ALA A O 1
ATOM 663 N N . GLN A 1 91 ? 17.495 2.077 -20.519 1.00 93.00 91 GLN A N 1
ATOM 664 C CA . GLN A 1 91 ? 16.659 1.859 -21.704 1.00 93.00 91 GLN A CA 1
ATOM 665 C C . GLN A 1 91 ? 16.347 0.375 -21.935 1.00 93.00 91 GLN A C 1
ATOM 667 O O . GLN A 1 91 ? 15.190 0.033 -22.172 1.00 93.00 91 GLN A O 1
ATOM 672 N N . LYS A 1 92 ? 17.339 -0.518 -21.812 1.00 95.19 92 LYS A N 1
ATOM 673 C CA . LYS A 1 92 ? 17.140 -1.976 -21.932 1.00 95.19 92 LYS A CA 1
ATOM 674 C C . LYS A 1 92 ? 16.183 -2.502 -20.864 1.00 95.19 92 LYS A C 1
ATOM 676 O O . LYS A 1 92 ? 15.235 -3.214 -21.183 1.00 95.19 92 LYS A O 1
ATOM 681 N N . ASN A 1 93 ? 16.384 -2.093 -19.613 1.00 93.69 93 ASN A N 1
ATOM 682 C CA . ASN A 1 93 ? 15.505 -2.453 -18.504 1.00 93.69 93 ASN A CA 1
ATOM 683 C C . ASN A 1 93 ? 14.087 -1.908 -18.705 1.00 93.69 93 ASN A C 1
ATOM 685 O O . ASN A 1 93 ? 13.112 -2.617 -18.466 1.00 93.69 93 ASN A O 1
ATOM 689 N N . LYS A 1 94 ? 13.955 -0.671 -19.198 1.00 93.31 94 LYS A N 1
ATOM 690 C CA . LYS A 1 94 ? 12.652 -0.086 -19.529 1.00 93.31 94 LYS A CA 1
ATOM 691 C C . LYS A 1 94 ? 11.953 -0.883 -20.630 1.00 93.31 94 LYS A C 1
ATOM 693 O O . LYS A 1 94 ? 10.783 -1.215 -20.476 1.00 93.31 94 LYS A O 1
ATOM 698 N N . ALA A 1 95 ? 12.662 -1.241 -21.699 1.00 95.00 95 ALA A N 1
ATOM 699 C CA . ALA A 1 95 ? 12.114 -2.056 -22.778 1.00 95.00 95 ALA A CA 1
ATOM 700 C C . ALA A 1 95 ? 11.649 -3.437 -22.281 1.00 95.00 95 ALA A C 1
ATOM 702 O O . ALA A 1 95 ? 10.565 -3.885 -22.654 1.00 95.00 95 ALA A O 1
ATOM 703 N N . ALA A 1 96 ? 12.416 -4.080 -21.392 1.00 95.31 96 ALA A N 1
ATOM 704 C CA . ALA A 1 96 ? 12.036 -5.350 -20.773 1.00 95.31 96 ALA A CA 1
ATOM 705 C C . ALA A 1 96 ? 10.746 -5.233 -19.941 1.00 95.31 96 ALA A C 1
ATOM 707 O O . ALA A 1 96 ? 9.839 -6.046 -20.105 1.00 95.31 96 ALA A O 1
ATOM 708 N N . LEU A 1 97 ? 10.622 -4.183 -19.119 1.00 94.88 97 LEU A N 1
ATOM 709 C CA . LEU A 1 97 ? 9.403 -3.909 -18.348 1.00 94.88 97 LEU A CA 1
ATOM 710 C C . LEU A 1 97 ? 8.194 -3.683 -19.261 1.00 94.88 97 LEU A C 1
ATOM 712 O O . LEU A 1 97 ? 7.136 -4.281 -19.064 1.00 94.88 97 LEU A O 1
ATOM 716 N N . MET A 1 98 ? 8.350 -2.837 -20.283 1.00 95.69 98 MET A N 1
ATOM 717 C CA . MET A 1 98 ? 7.255 -2.485 -21.187 1.00 95.69 98 MET A CA 1
ATOM 718 C C . MET A 1 98 ? 6.791 -3.668 -22.038 1.00 95.69 98 MET A C 1
ATOM 720 O O . MET A 1 98 ? 5.610 -3.738 -22.358 1.00 95.69 98 MET A O 1
ATOM 724 N N . LYS A 1 99 ? 7.665 -4.635 -22.344 1.00 96.50 99 LYS A N 1
ATOM 725 C CA . LYS A 1 99 ? 7.280 -5.865 -23.052 1.00 96.50 99 LYS A CA 1
ATOM 726 C C . LYS A 1 99 ? 6.187 -6.650 -22.315 1.00 96.50 99 LYS A C 1
ATOM 728 O O . LYS A 1 99 ? 5.305 -7.200 -22.966 1.00 96.50 99 LYS A O 1
ATOM 733 N N . VAL A 1 100 ? 6.241 -6.686 -20.983 1.00 96.44 100 VAL A N 1
ATOM 734 C CA . VAL A 1 100 ? 5.260 -7.398 -20.144 1.00 96.44 100 VAL A CA 1
ATOM 735 C C . VAL A 1 100 ? 4.083 -6.497 -19.775 1.00 96.44 100 VAL A C 1
ATOM 737 O O . VAL A 1 100 ? 2.947 -6.951 -19.749 1.00 96.44 100 VAL A O 1
ATOM 740 N N . LEU A 1 101 ? 4.326 -5.209 -19.514 1.00 96.19 101 LEU A N 1
ATOM 741 C CA . LEU A 1 101 ? 3.306 -4.304 -18.976 1.00 96.19 101 LEU A CA 1
ATOM 742 C C . LEU A 1 101 ? 2.434 -3.626 -20.049 1.00 96.19 101 LEU A C 1
ATOM 744 O O . LEU A 1 101 ? 1.273 -3.322 -19.775 1.00 96.19 101 LEU A O 1
ATOM 748 N N . ALA A 1 102 ? 2.939 -3.415 -21.270 1.00 95.69 102 ALA A N 1
ATOM 749 C CA . ALA A 1 102 ? 2.175 -2.763 -22.340 1.00 95.69 102 ALA A CA 1
ATOM 750 C C . ALA A 1 102 ? 0.870 -3.502 -22.717 1.00 95.69 102 ALA A C 1
ATOM 752 O O . ALA A 1 102 ? -0.149 -2.826 -22.881 1.00 95.69 102 ALA A O 1
ATOM 753 N N . PRO A 1 103 ? 0.821 -4.853 -22.778 1.00 96.81 103 PRO A N 1
ATOM 754 C CA . PRO A 1 103 ? -0.433 -5.594 -22.964 1.00 96.81 103 PRO A CA 1
ATOM 755 C C . PRO A 1 103 ? -1.502 -5.299 -21.901 1.00 96.81 103 PRO A C 1
ATOM 757 O O . PRO A 1 103 ? -2.695 -5.397 -22.177 1.00 96.81 103 PRO A O 1
ATOM 760 N N . HIS A 1 104 ? -1.090 -4.879 -20.703 1.00 95.62 104 HIS A N 1
ATOM 761 C CA . HIS A 1 104 ? -1.985 -4.472 -19.620 1.00 95.62 104 HIS A CA 1
ATOM 762 C C . HIS A 1 104 ? -2.333 -2.977 -19.647 1.00 95.62 104 HIS A C 1
ATOM 764 O O . HIS A 1 104 ? -2.816 -2.441 -18.655 1.00 95.62 104 HIS A O 1
ATOM 770 N N . LYS A 1 105 ? -2.112 -2.293 -20.780 1.00 95.62 105 LYS A N 1
ATOM 771 C CA . LYS A 1 105 ? -2.406 -0.861 -20.983 1.00 95.62 105 LYS A CA 1
ATOM 772 C C . LYS A 1 105 ? -1.578 0.080 -20.099 1.00 95.62 105 LYS A C 1
ATOM 774 O O . LYS A 1 105 ? -1.929 1.248 -19.936 1.00 95.62 105 LYS A O 1
ATOM 779 N N . VAL A 1 106 ? -0.463 -0.401 -19.554 1.00 96.69 106 VAL A N 1
ATOM 780 C CA . VAL A 1 106 ? 0.485 0.444 -18.826 1.00 96.69 106 VAL A CA 1
ATOM 781 C C . VAL A 1 106 ? 1.306 1.241 -19.833 1.00 96.69 106 VAL A C 1
ATOM 783 O O . VAL A 1 106 ? 1.919 0.664 -20.730 1.00 96.69 106 VAL A O 1
ATOM 786 N N . THR A 1 107 ? 1.345 2.563 -19.673 1.00 96.81 107 THR A N 1
ATOM 787 C CA . THR A 1 107 ? 2.205 3.435 -20.480 1.00 96.81 107 THR A CA 1
ATOM 788 C C . THR A 1 107 ? 3.574 3.612 -19.835 1.00 96.81 107 THR A C 1
ATOM 790 O O . THR A 1 107 ? 3.755 3.433 -18.626 1.00 96.81 107 THR A O 1
ATOM 793 N N . ASN A 1 108 ? 4.553 3.989 -20.654 1.00 95.12 108 ASN A N 1
ATOM 794 C CA . ASN A 1 108 ? 5.903 4.287 -20.199 1.00 95.12 108 ASN A CA 1
ATOM 795 C C . ASN A 1 108 ? 5.894 5.405 -19.140 1.00 95.12 108 ASN A C 1
ATOM 797 O O . ASN A 1 108 ? 6.521 5.261 -18.088 1.00 95.12 108 ASN A O 1
ATOM 801 N N . GLU A 1 109 ? 5.115 6.454 -19.390 1.00 96.12 109 GLU A N 1
ATOM 802 C CA . GLU A 1 109 ? 4.966 7.642 -18.548 1.00 96.12 109 GLU A CA 1
ATOM 803 C C . GLU A 1 109 ? 4.329 7.271 -17.210 1.00 96.12 109 GLU A C 1
ATOM 805 O O . GLU A 1 109 ? 4.834 7.649 -16.153 1.00 96.12 109 GLU A O 1
ATOM 810 N N . ARG A 1 110 ? 3.261 6.460 -17.240 1.00 96.62 110 ARG A N 1
ATOM 811 C CA . ARG A 1 110 ? 2.586 6.004 -16.023 1.00 96.62 110 ARG A CA 1
ATOM 812 C C . ARG A 1 110 ? 3.499 5.121 -15.179 1.00 96.62 110 ARG A C 1
ATOM 814 O O . ARG A 1 110 ? 3.533 5.261 -13.959 1.00 96.62 110 ARG A O 1
ATOM 821 N N . LEU A 1 111 ? 4.268 4.235 -15.807 1.00 95.69 111 LEU A N 1
ATOM 822 C CA . LEU A 1 111 ? 5.242 3.412 -15.097 1.00 95.69 111 LEU A CA 1
ATOM 823 C C . LEU A 1 111 ? 6.325 4.262 -14.419 1.00 95.69 111 LEU A C 1
ATOM 825 O O . LEU A 1 111 ? 6.694 3.965 -13.281 1.00 95.69 111 LEU A O 1
ATOM 829 N N . ASP A 1 112 ? 6.812 5.315 -15.081 1.00 94.44 112 ASP A N 1
ATOM 830 C CA . ASP A 1 112 ? 7.799 6.228 -14.491 1.00 94.44 112 ASP A CA 1
ATOM 831 C C . ASP A 1 112 ? 7.213 7.032 -13.333 1.00 94.44 112 ASP A C 1
ATOM 833 O O . ASP A 1 112 ? 7.844 7.130 -12.283 1.00 94.44 112 ASP A O 1
ATOM 837 N N . GLU A 1 113 ? 5.997 7.556 -13.485 1.00 96.00 113 GLU A N 1
ATOM 838 C CA . GLU A 1 113 ? 5.279 8.271 -12.428 1.00 96.00 113 GLU A CA 1
ATOM 839 C C . GLU A 1 113 ? 5.157 7.409 -11.160 1.00 96.00 113 GLU A C 1
ATOM 841 O O . GLU A 1 113 ? 5.641 7.791 -10.091 1.00 96.00 113 GLU A O 1
ATOM 846 N N . VAL A 1 114 ? 4.579 6.209 -11.288 1.00 95.94 114 VAL A N 1
ATOM 847 C CA . VAL A 1 114 ? 4.353 5.296 -10.158 1.00 95.94 114 VAL A CA 1
ATOM 848 C C . VAL A 1 114 ? 5.677 4.834 -9.545 1.00 95.94 114 VAL A C 1
ATOM 850 O O . VAL A 1 114 ? 5.835 4.834 -8.322 1.00 95.94 114 VAL A O 1
ATOM 853 N N . SER A 1 115 ? 6.656 4.465 -10.377 1.00 91.75 115 SER A N 1
ATOM 854 C CA . SER A 1 115 ? 7.959 3.981 -9.899 1.00 91.75 115 SER A CA 1
ATOM 855 C C . SER A 1 115 ? 8.759 5.066 -9.184 1.00 91.75 115 SER A C 1
ATOM 857 O O . SER A 1 115 ? 9.506 4.759 -8.255 1.00 91.75 115 SER A O 1
ATOM 859 N N . ASN A 1 116 ? 8.626 6.325 -9.608 1.00 91.31 116 ASN A N 1
ATOM 860 C CA . ASN A 1 116 ? 9.260 7.455 -8.939 1.00 91.31 116 ASN A CA 1
ATOM 861 C C . ASN A 1 116 ? 8.553 7.810 -7.629 1.00 91.31 116 ASN A C 1
ATOM 863 O O . ASN A 1 116 ? 9.242 8.127 -6.661 1.00 91.31 116 ASN A O 1
ATOM 867 N N . TYR A 1 117 ? 7.221 7.703 -7.575 1.00 93.75 117 TYR A N 1
ATOM 868 C CA . TYR A 1 117 ? 6.446 7.939 -6.355 1.00 93.75 117 TYR A CA 1
ATOM 869 C C . TYR A 1 117 ? 6.806 6.949 -5.239 1.00 93.75 117 TYR A C 1
ATOM 871 O O . TYR A 1 117 ? 7.117 7.361 -4.126 1.00 93.75 117 TYR A O 1
ATOM 879 N N . TYR A 1 118 ? 6.848 5.649 -5.544 1.00 92.06 118 TYR A N 1
ATOM 880 C CA . TYR A 1 118 ? 7.196 4.599 -4.574 1.00 92.06 118 TYR A CA 1
ATOM 881 C C . TYR A 1 118 ? 8.699 4.295 -4.496 1.00 92.06 118 TYR A C 1
ATOM 883 O O . TYR A 1 118 ? 9.107 3.233 -4.016 1.00 92.06 118 TYR A O 1
ATOM 891 N N . ARG A 1 119 ? 9.555 5.195 -4.992 1.00 86.50 119 ARG A N 1
ATOM 892 C CA . ARG A 1 119 ? 11.004 4.998 -4.944 1.00 86.50 119 ARG A CA 1
ATOM 893 C C . ARG A 1 119 ? 11.482 5.060 -3.493 1.00 86.50 119 ARG A C 1
ATOM 895 O O . ARG A 1 119 ? 11.593 6.145 -2.931 1.00 86.50 119 ARG A O 1
ATOM 902 N N . PHE A 1 120 ? 11.850 3.910 -2.932 1.00 74.69 120 PHE A N 1
ATOM 903 C CA . PHE A 1 120 ? 12.569 3.851 -1.661 1.00 74.69 120 PHE A CA 1
ATOM 904 C C . PHE A 1 120 ? 13.920 4.567 -1.789 1.00 74.69 120 PHE A C 1
ATOM 906 O O . PHE A 1 120 ? 14.650 4.349 -2.764 1.00 74.69 120 PHE A O 1
ATOM 913 N N . ARG A 1 121 ? 14.247 5.430 -0.821 1.00 73.31 121 ARG A N 1
ATOM 914 C CA . ARG A 1 121 ? 15.524 6.155 -0.757 1.00 73.31 121 ARG A CA 1
ATOM 915 C C . ARG A 1 121 ? 16.285 5.709 0.496 1.00 73.31 121 ARG A C 1
ATOM 917 O O . ARG A 1 121 ? 16.140 6.339 1.544 1.00 73.31 121 ARG A O 1
ATOM 924 N N . PRO A 1 122 ? 17.112 4.647 0.392 1.00 64.62 122 PRO A N 1
ATOM 925 C CA . PRO A 1 122 ? 17.820 4.076 1.538 1.00 64.62 122 PRO A CA 1
ATOM 926 C C . PRO A 1 122 ? 18.697 5.095 2.269 1.00 64.62 122 PRO A C 1
ATOM 928 O O . PRO A 1 122 ? 18.750 5.089 3.492 1.00 64.62 122 PRO A O 1
ATOM 931 N N . GLU A 1 123 ? 19.332 6.005 1.524 1.00 65.12 123 GLU A N 1
ATOM 932 C CA . GLU A 1 123 ? 20.227 7.047 2.051 1.00 65.12 123 GLU A CA 1
ATOM 933 C C . GLU A 1 123 ? 19.541 7.988 3.048 1.00 65.12 123 GLU A C 1
ATOM 935 O O . GLU A 1 123 ? 20.197 8.567 3.907 1.00 65.12 123 GLU A O 1
ATOM 940 N N . LYS A 1 124 ? 18.217 8.130 2.947 1.00 65.69 124 LYS A N 1
ATOM 941 C CA . LYS A 1 124 ? 17.412 8.949 3.856 1.00 65.69 124 LYS A CA 1
ATOM 942 C C . LYS A 1 124 ? 16.658 8.121 4.896 1.00 65.69 124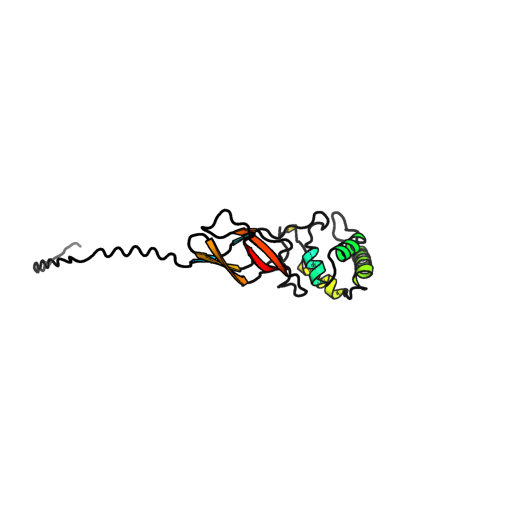 LYS A C 1
ATOM 944 O O . LYS A 1 124 ? 15.924 8.695 5.691 1.00 65.69 124 LYS A O 1
ATOM 949 N N . MET A 1 125 ? 16.784 6.788 4.843 1.00 64.56 125 MET A N 1
ATOM 950 C CA . MET A 1 125 ? 15.895 5.837 5.529 1.00 64.56 125 MET A CA 1
ATOM 951 C C . MET A 1 125 ? 14.410 6.185 5.330 1.00 64.56 125 MET A C 1
ATOM 953 O O . MET A 1 125 ? 13.568 5.930 6.187 1.00 64.56 125 MET A O 1
ATOM 957 N N . GLU A 1 126 ? 14.093 6.801 4.190 1.00 74.50 126 GLU A N 1
ATOM 958 C CA . GLU A 1 126 ? 12.777 7.350 3.910 1.00 74.50 126 GLU A CA 1
ATOM 959 C C . GLU A 1 126 ? 11.964 6.266 3.203 1.00 74.50 126 GLU A C 1
ATOM 961 O O . GLU A 1 126 ? 12.309 5.817 2.101 1.00 74.50 126 GLU A O 1
ATOM 966 N N . LEU A 1 127 ? 10.902 5.810 3.873 1.00 83.69 127 LEU A N 1
ATOM 967 C CA . LEU A 1 127 ? 9.852 5.008 3.251 1.00 83.69 127 LEU A CA 1
ATOM 968 C C . LEU A 1 127 ? 9.245 5.787 2.072 1.00 83.69 127 LEU A C 1
ATOM 970 O O . LEU A 1 127 ? 9.407 7.001 1.950 1.00 83.69 127 LEU A O 1
ATOM 974 N N . TRP A 1 128 ? 8.531 5.096 1.183 1.00 90.81 128 TRP A N 1
ATOM 975 C CA . TRP A 1 128 ? 7.694 5.799 0.204 1.00 90.81 128 TRP A CA 1
ATOM 976 C C . TRP A 1 128 ? 6.681 6.716 0.915 1.00 90.81 128 TRP A C 1
ATOM 978 O O . TRP A 1 128 ? 6.468 6.565 2.117 1.00 90.81 128 TRP A O 1
ATOM 988 N N . PRO A 1 129 ? 6.031 7.660 0.212 1.00 91.81 129 PRO A N 1
ATOM 989 C CA . PRO A 1 129 ? 5.034 8.516 0.841 1.00 91.81 129 PRO A CA 1
ATOM 990 C C . PRO A 1 129 ? 3.913 7.694 1.494 1.00 91.81 129 PRO A C 1
ATOM 992 O O . PRO A 1 129 ? 3.261 6.886 0.830 1.00 91.81 129 PRO A O 1
ATOM 995 N N . THR A 1 130 ? 3.686 7.918 2.788 1.00 93.44 130 THR A N 1
ATOM 996 C CA . THR A 1 130 ? 2.612 7.287 3.565 1.00 93.44 130 THR A CA 1
ATOM 997 C C . THR A 1 130 ? 1.805 8.343 4.304 1.00 93.44 130 THR A C 1
ATOM 999 O O . THR A 1 130 ? 2.290 9.432 4.617 1.00 93.44 130 THR A O 1
ATOM 1002 N N . THR A 1 131 ? 0.539 8.038 4.568 1.00 95.31 131 THR A N 1
ATOM 1003 C CA . THR A 1 131 ? -0.330 8.850 5.423 1.00 95.31 131 THR A CA 1
ATOM 1004 C C . THR A 1 131 ? -0.991 7.930 6.441 1.00 95.31 131 THR A C 1
ATOM 1006 O O . THR A 1 131 ? -1.653 6.975 6.036 1.00 95.31 131 THR A O 1
ATOM 1009 N N . PRO A 1 132 ? -0.862 8.189 7.753 1.00 95.38 132 PRO A N 1
ATOM 1010 C CA . PRO A 1 132 ? -1.442 7.310 8.756 1.00 95.38 132 PRO A CA 1
ATOM 1011 C C . PRO A 1 132 ? -2.975 7.331 8.710 1.00 95.38 132 PRO A C 1
ATOM 1013 O O . PRO A 1 132 ? -3.594 8.393 8.568 1.00 95.38 132 PRO A O 1
ATOM 1016 N N . ALA A 1 133 ? -3.580 6.155 8.877 1.00 97.19 133 ALA A N 1
ATOM 1017 C CA . ALA A 1 133 ? -5.016 6.008 9.072 1.00 97.19 133 ALA A CA 1
ATOM 1018 C C . ALA A 1 133 ? -5.455 6.607 10.420 1.00 97.19 133 ALA A C 1
ATOM 1020 O O . ALA A 1 133 ? -4.697 6.638 11.392 1.00 97.19 133 ALA A O 1
ATOM 1021 N N . LYS A 1 134 ? -6.695 7.098 10.481 1.00 96.94 134 LYS A N 1
ATOM 1022 C CA . LYS A 1 134 ? -7.307 7.676 11.683 1.00 96.94 134 LYS A CA 1
ATOM 1023 C C . LYS A 1 134 ? -8.730 7.165 11.840 1.00 96.94 134 LYS A C 1
ATOM 1025 O O . LYS A 1 134 ? -9.483 7.091 10.874 1.00 96.94 134 LYS A O 1
ATOM 1030 N N . GLY A 1 135 ? -9.110 6.864 13.071 1.00 96.38 135 GLY A N 1
ATOM 1031 C CA . GLY A 1 135 ? -10.449 6.416 13.421 1.00 96.38 135 GLY A CA 1
ATOM 1032 C C . GLY A 1 135 ? -10.630 6.381 14.930 1.00 96.38 135 GLY A C 1
ATOM 1033 O O . GLY A 1 135 ? -9.693 6.660 15.683 1.00 96.38 135 GLY A O 1
ATOM 1034 N N . TYR A 1 136 ? -11.831 6.036 15.369 1.00 95.19 136 TYR A N 1
ATOM 1035 C CA . TYR A 1 136 ? -12.154 5.815 16.771 1.00 95.19 136 TYR A CA 1
ATOM 1036 C C . TYR A 1 136 ? -13.050 4.586 16.926 1.00 95.19 136 TYR A C 1
ATOM 1038 O O . TYR A 1 136 ? -13.831 4.253 16.035 1.00 95.19 136 TYR A O 1
ATOM 1046 N N . ALA A 1 137 ? -12.931 3.920 18.065 1.00 95.56 137 ALA A N 1
ATOM 1047 C CA . ALA A 1 137 ? -13.849 2.891 18.517 1.00 95.56 137 ALA A CA 1
ATOM 1048 C C . ALA A 1 137 ? -14.822 3.488 19.537 1.00 95.56 137 ALA A C 1
ATOM 1050 O O . ALA A 1 137 ? -14.441 4.349 20.331 1.00 95.56 137 ALA A O 1
ATOM 1051 N N . VAL A 1 138 ? -16.067 3.027 19.519 1.00 94.31 138 VAL A N 1
ATOM 1052 C CA . VAL A 1 138 ? -17.021 3.248 20.606 1.00 94.31 138 VAL A CA 1
ATOM 1053 C C . VAL A 1 138 ? -16.905 2.064 21.556 1.00 94.31 138 VAL A C 1
ATOM 1055 O O . VAL A 1 138 ? -17.111 0.921 21.143 1.00 94.31 138 VAL A O 1
ATOM 1058 N N . VAL A 1 139 ? -16.523 2.340 22.800 1.00 92.75 139 VAL A N 1
ATOM 1059 C CA . VAL A 1 139 ? -16.280 1.340 23.841 1.00 92.75 139 VAL A CA 1
ATOM 1060 C C . VAL A 1 139 ? -17.315 1.503 24.947 1.00 92.75 139 VAL A C 1
ATOM 1062 O O . VAL A 1 139 ? -17.486 2.599 25.471 1.00 92.75 139 VAL A O 1
ATOM 1065 N N . GLU A 1 140 ? -17.974 0.411 25.310 1.00 90.50 140 GLU A N 1
ATOM 1066 C CA . GLU A 1 140 ? -18.976 0.337 26.376 1.00 90.50 140 GLU A CA 1
ATOM 1067 C C . GLU A 1 140 ? -18.595 -0.842 27.279 1.00 90.50 140 GLU A C 1
ATOM 1069 O O . GLU A 1 140 ? -18.326 -1.938 26.787 1.00 90.50 140 GLU A O 1
ATOM 1074 N N . GLU A 1 141 ? -18.456 -0.603 28.586 1.00 85.38 141 GLU A N 1
ATOM 1075 C CA . GLU A 1 141 ? -18.057 -1.631 29.568 1.00 85.38 141 GLU A CA 1
ATOM 1076 C C . GLU A 1 141 ? -16.762 -2.397 29.205 1.00 85.38 141 GLU A C 1
ATOM 1078 O O . GLU A 1 141 ? -16.611 -3.590 29.468 1.00 85.38 141 GLU A O 1
ATOM 1083 N N . GLY A 1 142 ? -15.808 -1.721 28.556 1.00 83.00 142 GLY A N 1
ATOM 1084 C CA . GLY A 1 142 ? -14.543 -2.327 28.119 1.00 83.00 142 GLY A CA 1
ATOM 1085 C C . GLY A 1 142 ? -14.643 -3.196 26.858 1.00 83.00 142 GLY A C 1
ATOM 1086 O O . GLY A 1 142 ? -13.639 -3.773 26.440 1.00 83.00 142 GLY A O 1
ATOM 1087 N N . LYS A 1 143 ? -15.817 -3.266 26.218 1.00 88.00 143 LYS A N 1
ATOM 1088 C CA . LYS A 1 143 ? -16.042 -3.961 24.944 1.00 88.00 143 LYS A CA 1
ATOM 1089 C C . LYS A 1 143 ? -16.209 -2.968 23.801 1.00 88.00 143 LYS A C 1
ATOM 1091 O O . LYS A 1 143 ? -16.763 -1.886 23.969 1.00 88.00 143 LYS A O 1
ATOM 1096 N N . ILE A 1 144 ? -15.737 -3.344 22.617 1.00 91.94 144 ILE A N 1
ATOM 1097 C CA . ILE A 1 144 ? -15.884 -2.526 21.409 1.00 91.94 144 ILE A CA 1
ATOM 1098 C C . ILE A 1 144 ? -17.269 -2.772 20.817 1.00 91.94 144 ILE A C 1
ATOM 1100 O O . ILE A 1 144 ? -17.580 -3.891 20.420 1.00 91.94 144 ILE A O 1
ATOM 1104 N N . LYS A 1 145 ? -18.079 -1.717 20.731 1.00 91.94 145 LYS A N 1
ATOM 1105 C CA . LYS A 1 145 ? -19.422 -1.747 20.141 1.00 91.94 145 LYS A CA 1
ATOM 1106 C C . LYS A 1 145 ? -19.397 -1.430 18.651 1.00 91.94 145 LYS A C 1
ATOM 1108 O O . LYS A 1 145 ? -20.096 -2.056 17.862 1.00 91.94 145 LYS A O 1
ATOM 1113 N N . SER A 1 146 ? -18.596 -0.441 18.259 1.00 92.00 146 SER A N 1
ATOM 1114 C CA . SER A 1 146 ? -18.441 -0.050 16.858 1.00 92.00 146 SER A CA 1
ATOM 1115 C C . SER A 1 146 ? -17.080 0.581 16.593 1.00 92.00 146 SER A C 1
ATOM 1117 O O . SER A 1 146 ? -16.403 1.063 17.503 1.00 92.00 146 SER A O 1
ATOM 1119 N N . ILE A 1 147 ? -16.673 0.574 15.325 1.00 94.88 147 ILE A N 1
ATOM 1120 C CA . ILE A 1 147 ? -15.433 1.183 14.850 1.00 94.88 147 ILE A CA 1
ATOM 1121 C C . ILE A 1 147 ? -15.789 2.128 13.709 1.00 94.88 147 ILE A C 1
ATOM 1123 O O . ILE A 1 147 ? -16.481 1.746 12.771 1.00 94.88 147 ILE A O 1
ATOM 1127 N N . THR A 1 148 ? -15.314 3.369 13.788 1.00 95.19 148 THR A N 1
ATOM 1128 C CA . THR A 1 148 ? -15.518 4.390 12.758 1.00 95.19 148 THR A CA 1
ATOM 1129 C C . THR A 1 148 ? -14.176 4.917 12.270 1.00 95.19 148 THR A C 1
ATOM 1131 O O . THR A 1 148 ? -13.382 5.457 13.043 1.00 95.19 148 THR A O 1
ATOM 1134 N N . MET A 1 149 ? -13.936 4.806 10.966 1.00 95.62 149 MET A N 1
ATOM 1135 C CA . MET A 1 149 ? -12.773 5.394 10.306 1.00 95.62 149 MET A CA 1
ATOM 1136 C C . MET A 1 149 ? -13.062 6.843 9.909 1.00 95.62 149 MET A C 1
ATOM 1138 O O . MET A 1 149 ? -14.085 7.130 9.296 1.00 95.62 149 MET A O 1
ATOM 1142 N N . THR A 1 150 ? -12.157 7.762 10.246 1.00 95.50 150 THR A N 1
ATOM 1143 C CA . THR A 1 150 ? -12.244 9.183 9.864 1.00 95.50 150 THR A CA 1
ATOM 1144 C C . THR A 1 150 ? -11.310 9.529 8.710 1.00 95.50 150 THR A C 1
ATOM 1146 O O . THR A 1 150 ? -11.607 10.420 7.921 1.00 95.50 150 THR A O 1
ATOM 1149 N N . SER A 1 151 ? -10.188 8.817 8.588 1.00 96.06 151 SER A N 1
ATOM 1150 C CA . SER A 1 151 ? -9.297 8.871 7.433 1.00 96.06 151 SER A CA 1
ATOM 1151 C C . SER A 1 151 ? -8.735 7.475 7.161 1.00 96.06 151 SER A C 1
ATOM 1153 O O . SER A 1 151 ? -8.140 6.890 8.069 1.00 96.06 151 SER A O 1
ATOM 1155 N N . PRO A 1 152 ? -8.861 6.938 5.938 1.00 95.81 152 PRO A N 1
ATOM 1156 C CA . PRO A 1 152 ? -8.322 5.620 5.602 1.00 95.81 152 PRO A CA 1
ATOM 1157 C C . PRO A 1 152 ? -6.784 5.593 5.591 1.00 95.81 152 PRO A C 1
ATOM 1159 O O . PRO A 1 152 ? -6.189 4.524 5.692 1.00 95.81 152 PRO A O 1
ATOM 1162 N N . GLY A 1 153 ? -6.124 6.752 5.486 1.00 96.69 153 GLY A N 1
ATOM 1163 C CA . GLY A 1 153 ? -4.678 6.817 5.264 1.00 96.69 153 GLY A CA 1
ATOM 1164 C C . GLY A 1 153 ? -4.274 6.320 3.870 1.00 96.69 153 GLY A C 1
ATOM 1165 O O . GLY A 1 153 ? -5.118 6.168 2.985 1.00 96.69 153 GLY A O 1
ATOM 1166 N N . SER A 1 154 ? -2.976 6.103 3.666 1.00 97.00 154 SER A N 1
ATOM 1167 C CA . SER A 1 154 ? -2.413 5.567 2.423 1.00 97.00 154 SER A CA 1
ATOM 1168 C C . SER A 1 154 ? -0.986 5.056 2.601 1.00 97.00 154 SER A C 1
ATOM 1170 O O . SER A 1 154 ? -0.277 5.434 3.537 1.00 97.00 154 SER A O 1
ATOM 1172 N N . GLY A 1 155 ? -0.550 4.222 1.656 1.00 95.44 155 GLY A N 1
ATOM 1173 C CA . GLY A 1 155 ? 0.805 3.685 1.607 1.00 95.44 155 GLY A CA 1
ATOM 1174 C C . GLY A 1 155 ? 1.011 2.388 2.390 1.00 95.44 155 GLY A C 1
ATOM 1175 O O . GLY A 1 155 ? 2.150 1.923 2.450 1.00 95.44 155 GLY A O 1
ATOM 1176 N N . TYR A 1 156 ? -0.047 1.776 2.931 1.00 96.12 156 TYR A N 1
ATOM 1177 C CA . TYR A 1 156 ? 0.034 0.464 3.572 1.00 96.12 156 TYR A CA 1
ATOM 1178 C C . TYR A 1 156 ? 0.136 -0.644 2.513 1.00 96.12 156 TYR A C 1
ATOM 1180 O O . TYR A 1 156 ? -0.732 -0.767 1.649 1.00 96.12 156 TYR A O 1
ATOM 1188 N N . CYS A 1 157 ? 1.190 -1.461 2.564 1.00 94.56 157 CYS A N 1
ATOM 1189 C CA . CYS A 1 157 ? 1.359 -2.625 1.678 1.00 94.56 157 CYS A CA 1
ATOM 1190 C C . CYS A 1 157 ? 0.999 -3.958 2.350 1.00 94.56 157 CYS A C 1
ATOM 1192 O O . CYS A 1 157 ? 0.923 -4.987 1.679 1.00 94.56 157 CYS A O 1
ATOM 1194 N N . SER A 1 158 ? 0.738 -3.919 3.652 1.00 94.88 158 SER A N 1
ATOM 1195 C CA . SER A 1 158 ? 0.282 -5.024 4.491 1.00 94.88 158 SER A CA 1
ATOM 1196 C C . SER A 1 158 ? -0.686 -4.483 5.552 1.00 94.88 158 SER A C 1
ATOM 1198 O O . SER A 1 158 ? -0.617 -3.298 5.894 1.00 94.88 158 SER A O 1
ATOM 1200 N N . PRO A 1 159 ? -1.615 -5.303 6.074 1.00 95.44 159 PRO A N 1
ATOM 1201 C CA . PRO A 1 159 ? -2.540 -4.859 7.113 1.00 95.44 159 PRO A CA 1
ATOM 1202 C C . PRO A 1 159 ? -1.794 -4.324 8.354 1.00 95.44 159 PRO A C 1
ATOM 1204 O O . PRO A 1 159 ? -0.969 -5.049 8.916 1.00 95.44 159 PRO A O 1
ATOM 1207 N N . PRO A 1 160 ? -2.050 -3.079 8.802 1.00 96.69 160 PRO A N 1
ATOM 1208 C CA . PRO A 1 160 ? -1.436 -2.543 10.012 1.00 96.69 160 PRO A CA 1
ATOM 1209 C C . PRO A 1 160 ? -2.018 -3.197 11.270 1.00 96.69 160 PRO A C 1
ATOM 1211 O O . PRO A 1 160 ? -3.182 -3.597 11.311 1.00 96.69 160 PRO A O 1
ATOM 1214 N N . LYS A 1 161 ? -1.230 -3.222 12.346 1.00 95.69 161 LYS A N 1
ATOM 1215 C CA . LYS A 1 161 ? -1.704 -3.606 13.676 1.00 95.69 161 LYS A CA 1
ATOM 1216 C C . LYS A 1 161 ? -2.481 -2.451 14.304 1.00 95.69 161 LYS A C 1
ATOM 1218 O O . LYS A 1 161 ? -1.955 -1.338 14.406 1.00 95.69 161 LYS A O 1
ATOM 1223 N N . VAL A 1 162 ? -3.696 -2.742 14.764 1.00 96.12 162 VAL A N 1
ATOM 1224 C CA . VAL A 1 162 ? -4.598 -1.779 15.412 1.00 96.12 162 VAL A CA 1
ATOM 1225 C C . VAL A 1 162 ? -4.669 -2.048 16.909 1.00 96.12 162 VAL A C 1
ATOM 1227 O O . VAL A 1 162 ? -4.750 -3.199 17.334 1.00 96.12 162 VAL A O 1
ATOM 1230 N N . THR A 1 163 ? -4.636 -0.989 17.714 1.00 94.69 163 THR A N 1
ATOM 1231 C CA . THR A 1 163 ? -4.850 -1.059 19.163 1.00 94.69 163 THR A CA 1
ATOM 1232 C C . THR A 1 163 ? -5.771 0.060 19.643 1.00 94.69 163 THR A C 1
ATOM 1234 O O . THR A 1 163 ? -5.866 1.126 19.029 1.00 94.69 163 THR A O 1
ATOM 1237 N N . VAL A 1 164 ? -6.455 -0.190 20.761 1.00 94.06 164 VAL A N 1
ATOM 1238 C CA . VAL A 1 164 ? -7.361 0.759 21.419 1.00 94.06 164 VAL A CA 1
ATOM 1239 C C . VAL A 1 164 ? -6.970 0.845 22.885 1.00 94.06 164 VAL A C 1
ATOM 1241 O O . VAL A 1 164 ? -6.849 -0.170 23.566 1.00 94.06 164 VAL A O 1
ATOM 1244 N N . LYS A 1 165 ? -6.730 2.056 23.389 1.00 89.94 165 LYS A N 1
ATOM 1245 C CA . LYS A 1 165 ? -6.328 2.238 24.788 1.00 89.94 165 LYS A CA 1
ATOM 1246 C C . LYS A 1 165 ? -7.469 1.812 25.720 1.00 89.94 165 LYS A C 1
ATOM 1248 O O . LYS A 1 165 ? -8.602 2.232 25.527 1.0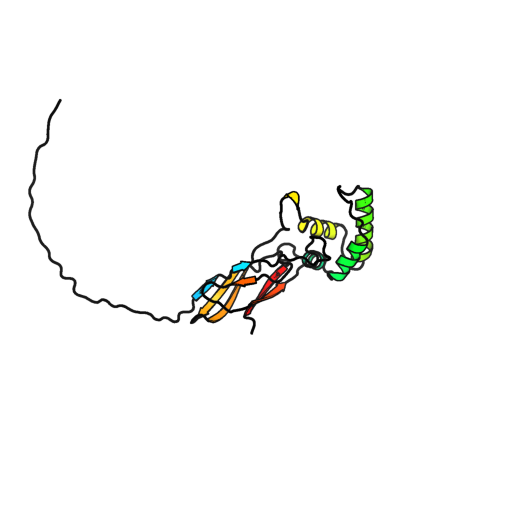0 89.94 165 LYS A O 1
ATOM 1253 N N . GLY A 1 166 ? -7.159 1.021 26.746 1.00 85.19 166 GLY A N 1
ATOM 1254 C CA . GLY A 1 166 ? -8.147 0.547 27.725 1.00 85.19 166 GLY A CA 1
ATOM 1255 C C . GLY A 1 166 ? -8.892 -0.728 27.319 1.00 85.19 166 GLY A C 1
ATOM 1256 O O . GLY A 1 166 ? -9.623 -1.269 28.138 1.00 85.19 166 GLY A O 1
ATOM 1257 N N . VAL A 1 167 ? -8.659 -1.246 26.109 1.00 87.62 167 VAL A N 1
ATOM 1258 C CA . VAL A 1 167 ? -9.164 -2.548 25.659 1.00 87.62 167 VAL A CA 1
ATOM 1259 C C . VAL A 1 167 ? -7.963 -3.435 25.337 1.00 87.62 167 VAL A C 1
ATOM 1261 O O . VAL A 1 167 ? -7.076 -3.045 24.579 1.00 87.62 167 VAL A O 1
ATOM 1264 N N . SER A 1 168 ? -7.901 -4.622 25.936 1.00 85.62 168 SER A N 1
ATOM 1265 C CA . SER A 1 168 ? -6.805 -5.579 25.737 1.00 85.62 168 SER A CA 1
ATOM 1266 C C . SER A 1 168 ? -7.353 -6.954 25.367 1.00 85.62 168 SER A C 1
ATOM 1268 O O . SER A 1 168 ? -8.518 -7.237 25.629 1.00 85.62 168 SER A O 1
ATOM 1270 N N . GLY A 1 169 ? -6.533 -7.789 24.726 1.00 84.38 169 GLY A N 1
ATOM 1271 C CA . GLY A 1 169 ? -6.949 -9.128 24.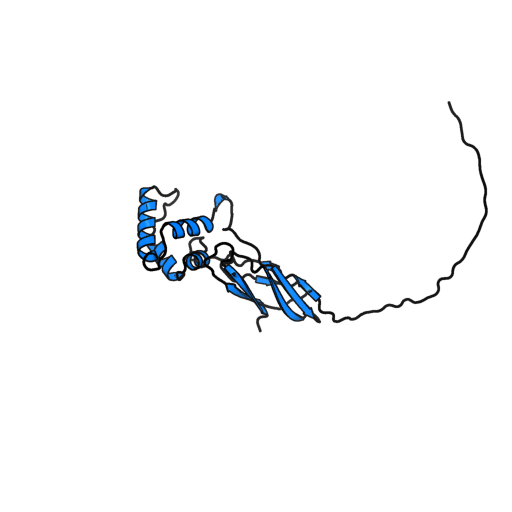289 1.00 84.38 169 GLY A CA 1
ATOM 1272 C C . GLY A 1 169 ? -7.846 -9.151 23.048 1.00 84.38 169 GLY A C 1
ATOM 1273 O O . GLY A 1 169 ? -8.425 -10.186 22.750 1.00 84.38 169 GLY A O 1
ATOM 1274 N N . VAL A 1 170 ? -7.956 -8.032 22.327 1.00 90.00 170 VAL A N 1
ATOM 1275 C CA . VAL A 1 170 ? -8.737 -7.931 21.090 1.00 90.00 170 VAL A CA 1
ATOM 1276 C C . VAL A 1 170 ? -7.798 -7.891 19.891 1.00 90.00 170 VAL A C 1
ATOM 1278 O O . VAL A 1 170 ? -6.892 -7.055 19.833 1.00 90.00 170 VAL A O 1
ATOM 1281 N N . GLU A 1 171 ? -8.026 -8.782 18.930 1.00 92.19 171 GLU A N 1
ATOM 1282 C CA . GLU A 1 171 ? -7.394 -8.727 17.615 1.00 92.19 171 GLU A CA 1
ATOM 1283 C C . GLU A 1 171 ? -8.303 -7.995 16.627 1.00 92.19 171 GLU A C 1
ATOM 1285 O O . GLU A 1 171 ? -9.527 -8.094 16.691 1.00 92.19 171 GLU A O 1
ATOM 1290 N N . PHE A 1 172 ? -7.697 -7.262 15.696 1.00 94.06 172 PHE A N 1
ATOM 1291 C CA . PHE A 1 172 ? -8.420 -6.579 14.632 1.00 94.06 172 PHE A CA 1
ATOM 1292 C C . PHE A 1 172 ? -8.058 -7.191 13.289 1.00 94.06 172 PHE A C 1
ATOM 1294 O O . PHE A 1 172 ? -6.885 -7.438 13.004 1.00 94.06 172 PHE A O 1
ATOM 1301 N N . GLU A 1 173 ? -9.065 -7.374 12.450 1.00 95.38 173 GLU A N 1
ATOM 1302 C CA . GLU A 1 173 ? -8.892 -7.670 11.041 1.00 95.38 173 GLU A CA 1
ATOM 1303 C C . GLU A 1 173 ? -9.018 -6.371 10.240 1.00 95.38 173 GLU A C 1
ATOM 1305 O O . GLU A 1 173 ? -10.026 -5.659 10.316 1.00 95.38 173 GLU A O 1
ATOM 1310 N N . VAL A 1 174 ? -7.970 -6.052 9.478 1.00 96.69 174 VAL A N 1
ATOM 1311 C CA . VAL A 1 174 ? -7.904 -4.847 8.650 1.00 96.69 174 VAL A CA 1
ATOM 1312 C C . VAL A 1 174 ? -7.854 -5.234 7.181 1.00 96.69 174 VAL A C 1
ATOM 1314 O O . VAL A 1 174 ? -6.941 -5.930 6.737 1.00 96.69 174 VAL A O 1
ATOM 1317 N N . THR A 1 175 ? -8.812 -4.727 6.413 1.00 96.56 175 THR A N 1
ATOM 1318 C CA . THR A 1 175 ? -8.849 -4.852 4.956 1.00 96.56 175 THR A CA 1
ATOM 1319 C C . THR A 1 175 ? -8.328 -3.563 4.331 1.00 96.56 175 THR A C 1
ATOM 1321 O O . THR A 1 175 ? -8.753 -2.464 4.700 1.00 96.56 175 THR A O 1
ATOM 1324 N N . LEU A 1 176 ? -7.398 -3.695 3.387 1.00 97.25 176 LEU A N 1
ATOM 1325 C CA . LEU A 1 176 ? -6.834 -2.573 2.642 1.00 97.25 176 LEU A CA 1
ATOM 1326 C C . LEU A 1 176 ? -7.510 -2.422 1.279 1.00 97.25 176 LEU A C 1
ATOM 1328 O O . LEU A 1 176 ? -7.778 -3.416 0.608 1.00 97.25 176 LEU A O 1
ATOM 1332 N N . SER A 1 177 ? -7.673 -1.174 0.847 1.00 96.81 177 SER A N 1
ATOM 1333 C CA . SER A 1 177 ? -8.083 -0.815 -0.506 1.00 96.81 177 SER A CA 1
ATOM 1334 C C . SER A 1 177 ? -6.869 -0.402 -1.334 1.00 96.81 177 SER A C 1
ATOM 1336 O O . SER A 1 177 ? -6.069 0.458 -0.942 1.00 96.81 177 SER A O 1
ATOM 1338 N N . PHE A 1 178 ? -6.757 -1.000 -2.515 1.00 96.88 178 PHE A N 1
ATOM 1339 C CA . PHE A 1 178 ? -5.693 -0.743 -3.472 1.00 96.88 178 PHE A CA 1
ATOM 1340 C C . PHE A 1 178 ? -6.259 -0.034 -4.704 1.00 96.88 178 PHE A C 1
ATOM 1342 O O . PHE A 1 178 ? -7.206 -0.506 -5.324 1.00 96.88 178 PHE A O 1
ATOM 1349 N N . ASN A 1 179 ? -5.686 1.121 -5.044 1.00 94.81 179 ASN A N 1
ATOM 1350 C CA . ASN A 1 179 ? -6.264 2.086 -5.977 1.00 94.81 179 ASN A CA 1
ATOM 1351 C C . ASN A 1 179 ? -5.224 2.638 -6.959 1.00 94.81 179 ASN A C 1
ATOM 1353 O O . ASN A 1 179 ? -4.026 2.671 -6.680 1.00 94.81 179 ASN A O 1
ATOM 1357 N N . LYS A 1 180 ? -5.706 3.187 -8.079 1.00 95.38 180 LYS A N 1
ATOM 1358 C CA . LYS A 1 180 ? -4.878 3.922 -9.049 1.00 95.38 180 LYS A CA 1
ATOM 1359 C C . LYS A 1 180 ? -4.366 5.266 -8.514 1.00 95.38 180 LYS A C 1
ATOM 1361 O O . LYS A 1 180 ? -3.275 5.710 -8.878 1.00 95.38 180 LYS A O 1
ATOM 1366 N N . ASP A 1 181 ? -5.155 5.926 -7.667 1.00 96.31 181 ASP A N 1
ATOM 1367 C CA . ASP A 1 181 ? -4.782 7.194 -7.036 1.00 96.31 181 ASP A CA 1
ATOM 1368 C C . ASP A 1 181 ? -3.691 6.958 -5.986 1.00 96.31 181 ASP A C 1
ATOM 1370 O O . ASP A 1 181 ? -3.944 6.410 -4.912 1.00 96.31 181 ASP A O 1
ATOM 1374 N N . LEU A 1 182 ? -2.478 7.415 -6.295 1.00 95.50 182 LEU A N 1
ATOM 1375 C CA . LEU A 1 182 ? -1.280 7.226 -5.478 1.00 95.50 182 LEU A CA 1
ATOM 1376 C C . LEU A 1 182 ? -1.449 7.720 -4.038 1.00 95.50 182 LEU A C 1
ATOM 1378 O O . LEU A 1 182 ? -0.915 7.104 -3.119 1.00 95.50 182 LEU A O 1
ATOM 1382 N N . LYS A 1 183 ? -2.224 8.791 -3.825 1.00 95.62 183 LYS A N 1
ATOM 1383 C CA . LYS A 1 183 ? -2.419 9.388 -2.495 1.00 95.62 183 LYS A CA 1
ATOM 1384 C C . LYS A 1 183 ? -3.422 8.627 -1.631 1.00 95.62 183 LYS A C 1
ATOM 1386 O O . LYS A 1 183 ? -3.459 8.867 -0.427 1.00 95.62 183 LYS A O 1
ATOM 1391 N N . LYS A 1 184 ? -4.226 7.743 -2.230 1.00 96.62 184 LYS A N 1
ATOM 1392 C CA . LYS A 1 184 ? -5.259 6.925 -1.563 1.00 96.62 184 LYS A CA 1
ATOM 1393 C C . LYS A 1 184 ? -4.960 5.425 -1.609 1.00 96.62 184 LYS A C 1
ATOM 1395 O O . LYS A 1 184 ? -5.669 4.633 -0.998 1.00 96.62 184 LYS A O 1
ATOM 1400 N N . ASN A 1 185 ? -3.955 5.022 -2.377 1.00 97.69 185 ASN A N 1
ATOM 1401 C CA . ASN A 1 185 ? -3.598 3.628 -2.576 1.00 97.69 185 ASN A CA 1
ATOM 1402 C C . ASN A 1 185 ? -3.007 3.015 -1.298 1.00 97.69 185 ASN A C 1
ATOM 1404 O O . ASN A 1 185 ? -2.182 3.644 -0.631 1.00 97.69 185 ASN A O 1
ATOM 1408 N N . GLY A 1 186 ? -3.420 1.790 -0.971 1.00 96.81 186 GLY A N 1
ATOM 1409 C CA . GLY A 1 186 ? -3.057 1.138 0.284 1.00 96.81 186 GLY A CA 1
ATOM 1410 C C . GLY A 1 186 ? -3.656 1.855 1.486 1.00 96.81 186 GLY A C 1
ATOM 1411 O O . GLY A 1 186 ? -2.944 2.115 2.448 1.00 96.81 186 GLY A O 1
ATOM 1412 N N . GLY A 1 187 ? -4.918 2.274 1.392 1.00 97.50 187 GLY A N 1
ATOM 1413 C CA . GLY A 1 187 ? -5.668 2.858 2.506 1.00 97.50 187 GLY A CA 1
ATOM 1414 C C . GLY A 1 187 ? -6.459 1.788 3.257 1.00 97.50 187 GLY A C 1
ATOM 1415 O O . GLY A 1 187 ? -6.802 0.755 2.688 1.00 97.50 187 GLY A O 1
ATOM 1416 N N . VAL A 1 188 ? -6.773 2.027 4.528 1.00 97.44 188 VAL A N 1
ATOM 1417 C CA . VAL A 1 188 ? -7.639 1.149 5.326 1.00 97.44 188 VAL A CA 1
ATOM 1418 C C . VAL A 1 188 ? -9.083 1.295 4.856 1.00 97.44 188 VAL A C 1
ATOM 1420 O O . VAL A 1 188 ? -9.699 2.341 5.047 1.00 97.44 188 VAL A O 1
ATOM 1423 N N . GLU A 1 189 ? -9.623 0.239 4.256 1.00 95.62 189 GLU A N 1
ATOM 1424 C CA . GLU A 1 189 ? -11.013 0.183 3.798 1.00 95.62 189 GLU A CA 1
ATOM 1425 C C . GLU A 1 189 ? -11.952 -0.221 4.928 1.00 95.62 189 GLU A C 1
ATOM 1427 O O . GLU A 1 189 ? -12.997 0.391 5.144 1.00 95.62 189 GLU A O 1
ATOM 1432 N N . ARG A 1 190 ? -11.553 -1.249 5.679 1.00 94.69 190 ARG A N 1
ATOM 1433 C CA . ARG A 1 190 ? -12.354 -1.825 6.752 1.00 94.69 190 ARG A CA 1
ATOM 1434 C C . ARG A 1 190 ? -11.460 -2.218 7.914 1.00 94.69 190 ARG A C 1
ATOM 1436 O O . ARG A 1 190 ? -10.357 -2.717 7.718 1.00 94.69 190 ARG A O 1
ATOM 1443 N N . CYS A 1 191 ? -11.959 -2.001 9.122 1.00 95.31 191 CYS A N 1
ATOM 14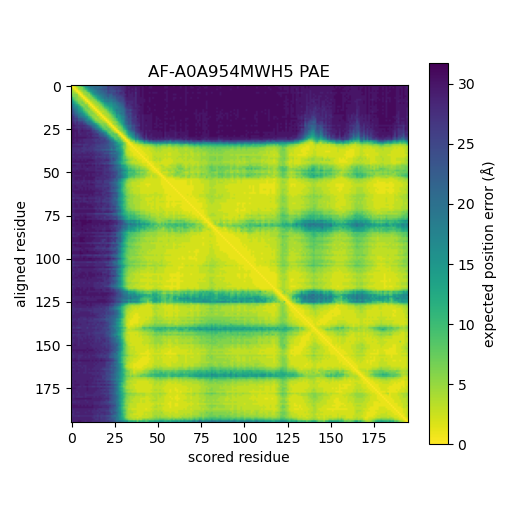44 C CA . CYS A 1 191 ? -11.335 -2.440 10.360 1.00 95.31 191 CYS A CA 1
ATOM 1445 C C . CYS A 1 191 ? -12.435 -3.006 11.252 1.00 95.31 191 CYS A C 1
ATOM 1447 O O . CYS A 1 191 ? -13.397 -2.298 11.557 1.00 95.31 191 CYS A O 1
ATOM 1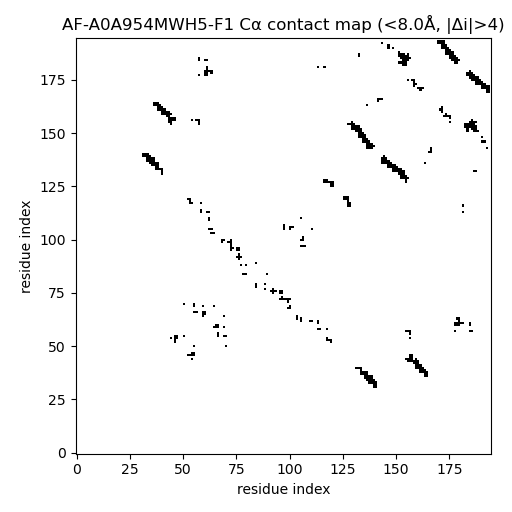449 N N . VAL A 1 192 ? -12.310 -4.274 11.631 1.00 94.44 192 VAL A N 1
ATOM 1450 C CA . VAL A 1 192 ? -13.250 -4.948 12.531 1.00 94.44 192 VAL A CA 1
ATOM 1451 C C . VAL A 1 192 ? -12.520 -5.726 13.603 1.00 94.44 192 VAL A C 1
ATOM 1453 O O . VAL A 1 192 ? -11.350 -6.062 13.448 1.00 94.44 192 VAL A O 1
ATOM 1456 N N . VAL A 1 193 ? -13.222 -6.006 14.695 1.00 93.00 193 VAL A N 1
ATOM 1457 C CA . VAL A 1 193 ? -12.759 -6.976 15.683 1.00 93.00 193 VAL A CA 1
ATOM 1458 C C . VAL A 1 193 ? -12.821 -8.363 15.053 1.00 93.00 193 VAL A C 1
ATOM 1460 O O . VAL A 1 193 ? -13.815 -8.706 14.416 1.00 93.00 193 VAL A O 1
ATOM 1463 N N . LYS A 1 194 ? -11.741 -9.122 15.200 1.00 89.38 194 LYS A N 1
ATOM 1464 C CA . LYS A 1 194 ? -11.675 -10.518 14.789 1.00 89.38 194 LYS A CA 1
ATOM 1465 C C . LYS A 1 194 ? -12.421 -11.360 15.824 1.00 89.38 194 LYS A C 1
ATOM 1467 O O . LYS A 1 194 ? -12.158 -11.211 17.019 1.00 89.38 194 LYS A O 1
ATOM 1472 N N . GLU A 1 195 ? -13.369 -12.164 15.353 1.00 77.00 195 GLU A N 1
ATOM 1473 C CA . GLU A 1 195 ? -14.141 -13.109 16.176 1.00 77.00 195 GLU A CA 1
ATOM 1474 C C . GLU A 1 195 ? -13.290 -14.291 16.656 1.00 77.00 195 GLU A C 1
ATOM 1476 O O . GLU A 1 195 ? -12.353 -14.699 15.923 1.00 77.00 195 GLU A O 1
#

Secondary structure (DSSP, 8-state):
----------------------------------EEEEEEEE---PPPTTSTTS-HHHHHHHTTS-HHHHHHHHHT----SSSPPPHHHHHHHHHHHHHHHGGGT--HHHHHHHHHHT--BGGGTBPSP-B--EEEEEEETTEEEEEEEEE--B--SSPPEEEETT--S--EEEEEE--SSTTTTTEEEEEEE--

Solvent-accessible surface area (backbone atoms only — not comparable to full-atom values): 11766 Å² total; per-residue (Å²): 131,85,82,81,90,88,82,90,82,90,79,82,89,79,90,78,86,77,84,82,81,80,78,91,75,77,76,78,73,81,65,79,54,74,40,81,40,60,49,44,74,43,84,15,66,63,61,59,94,87,36,82,83,33,55,47,60,48,49,16,28,44,52,73,44,54,48,66,60,48,51,56,21,52,68,60,42,78,79,52,79,98,49,81,63,50,74,66,54,48,50,53,30,48,51,36,31,44,70,58,36,40,87,62,72,42,47,74,66,58,51,51,53,51,53,60,58,51,45,59,39,75,94,70,73,40,70,44,77,65,41,81,53,38,33,32,31,35,31,41,89,70,38,80,78,48,69,46,78,77,38,43,26,14,48,37,55,36,68,47,50,62,49,44,86,88,50,80,97,72,53,60,46,50,44,70,38,73,32,60,52,74,80,51,16,19,11,51,68,43,68,43,76,55,130

Sequence (195 aa):
MRVNESAMLRAAVVMVSVWFAGSLASCASSEGGEMKVPLSFSGGHEIGKKDFGRPVVLIAAALEVKPEVFREAFSGVTPARGRGPSREEAQKNKAALMKVLAPHKVTNERLDEVSNYYRFRPEKMELWPTTPAKGYAVVEEGKIKSITMTSPGSGYCSPPKVTVKGVSGVEFEVTLSFNKDLKKNGGVERCVVKE